Protein 2RBD (pdb70)

B-factor: mean 22.07, std 11.28, range [2.0, 91.72]

Sequence (305 aa):
NPQDEPLHYGEVFSSTTWTYLSSTNNGLINGYRSFIINHTTGDEEDLKKNLIDEAIQQAQDDENHQLEEELLRSSNGVGLLPPAPPDRPAARLDDIPVVGARRFNDPEEISATISDVAKKGLVTCSQIIGQQSIREDVALLFSSSQFHAKVQFGGKLKLNKNNKGWLIPPPLHSSDDEPLHYGEVFSSTWTYLSSTNNGLINGYRSSFINHTTGDEDLKNLIDEAIQQAQDENHHQLEELLRSSNGVGLPPAPPDRPAARLDDIPVVGARFNNDPEISATISDVAKKGLVTCSQIIGQQSSIREDVALFSSQFHAKVQFGGKLKKLNKNNKGWLIPPPLHSSD

Secondary structure (DSSP, 8-state):
-GGGSPPBHHHHHHHHHHHHHHHHHHHHHHHHHHH---HHHHHHHHHHHH--HHHHHHHHHHHHTT-PPPPPPPP-----GGGS-GGGPPPHHHHHHHH--HHHHHHHHHHHHHH--SHHHH--TTT--HHHHHH--HHHHHHT-PPPPPB---/-PPPBHHHHHHHHHHHHHHHHHHHHHHHHHHH---HHHHHHHHHHHH--HHHHHHHHHHHHTT-PPPPPPPP-----GGGS-GGGPPPHHHHHHHH--HHHHHHHHHHHHHH--SHHHH--TTT--HHHHHH--HHHHHTT-PPPPPB---

Solvent-accessible surface area: 16040 Å² total

InterPro domains:
  IPR012347 Ferritin-like [G3DSA:1.20.1260.10] (1-156)
  IPR021617 Protein of unknown function DUF3231 [PF11553] (2-166)

CATH classification: 1.20.1260.10

Nearest PDB structures (foldseek):
  2rbd-assembly1_A  TM=1.004E+00  e=4.748E-21  Halalkalibacterium halodurans C-125
  3bt5-assembly1_A  TM=6.893E-01  e=4.335E-02  Deinococcus radiodurans R1 = ATCC 13939 = DSM 20539
  3bkn-assembly1_A  TM=6.603E-01  e=1.329E+00  Mycolicibacterium smegmatis MC2 155
  5zur-assembly1_B  TM=6.220E-01  e=1.261E+00  Achromobacter sp. DH1f
  3uof-assembly1_F  TM=4.588E-01  e=2.929E+00  Mycobacterium tuberculosis

Structure (mmCIF, N/CA/C/O backbone):
data_2RBD
#
_entry.id   2RBD
#
_cell.length_a   43.082
_cell.length_b   74.345
_cell.length_c   235.812
_cell.angle_alpha   90.000
_cell.angle_beta   90.000
_cell.angle_gamma   90.000
#
_symmetry.space_group_name_H-M   'I 21 21 21'
#
loop_
_entity.id
_entity.type
_entity.pdbx_description
1 polymer 'BH2358 protein'
2 non-polymer 'TETRAETHYLENE GLYCOL'
3 water water
#
loop_
_atom_site.group_PDB
_atom_site.id
_atom_site.type_symbol
_atom_site.label_atom_id
_atom_site.label_alt_id
_atom_site.label_comp_id
_atom_site.label_asym_id
_atom_site.label_entity_id
_atom_site.label_seq_id
_atom_site.pdbx_PDB_ins_code
_atom_site.Cartn_x
_atom_site.Cartn_y
_atom_site.Cartn_z
_atom_site.occupancy
_atom_site.B_iso_or_equiv
_atom_site.auth_seq_id
_atom_site.auth_comp_id
_atom_site.auth_asym_id
_atom_site.auth_atom_id
_atom_site.pdbx_PDB_model_num
ATOM 1 N N . ASN A 1 8 ? 2.761 42.742 88.935 1.00 79.05 7 ASN A N 1
ATOM 2 C CA . ASN A 1 8 ? 2.938 42.706 87.449 1.00 77.41 7 ASN A CA 1
ATOM 3 C C . ASN A 1 8 ? 4.353 42.223 87.049 1.00 76.29 7 ASN A C 1
ATOM 4 O O . ASN A 1 8 ? 5.317 43.006 87.141 1.00 74.62 7 ASN A O 1
ATOM 9 N N . PRO A 1 9 ? 4.475 40.942 86.583 1.00 74.92 8 PRO A N 1
ATOM 10 C CA . PRO A 1 9 ? 5.803 40.332 86.350 1.00 73.20 8 PRO A CA 1
ATOM 11 C C . PRO A 1 9 ? 6.606 41.146 85.369 1.00 69.84 8 PRO A C 1
ATOM 12 O O . PRO A 1 9 ? 7.799 41.337 85.556 1.00 69.33 8 PRO A O 1
ATOM 16 N N . GLN A 1 10 ? 5.920 41.645 84.347 1.00 66.72 9 GLN A N 1
ATOM 17 C CA . GLN A 1 10 ? 6.564 42.369 83.272 1.00 65.13 9 GLN A CA 1
ATOM 18 C C . GLN A 1 10 ? 6.967 43.813 83.617 1.00 60.90 9 GLN A C 1
ATOM 19 O O . GLN A 1 10 ? 7.531 44.493 82.768 1.00 64.43 9 GLN A O 1
ATOM 25 N N . ASP A 1 11 ? 6.706 44.276 84.839 1.00 54.30 10 ASP A N 1
ATOM 26 C CA . ASP A 1 11 ? 7.320 45.510 85.331 1.00 49.83 10 ASP A CA 1
ATOM 27 C C . ASP A 1 11 ? 8.667 45.263 86.066 1.00 48.77 10 ASP A C 1
ATOM 28 O O . ASP A 1 11 ? 9.314 46.213 86.492 1.00 52.10 10 ASP A O 1
ATOM 30 N N . GLU A 1 12 ? 9.084 44.003 86.220 1.00 42.86 11 GLU A N 1
ATOM 31 C CA . GLU A 1 12 ? 10.366 43.656 86.859 1.00 40.14 11 GLU A CA 1
ATOM 32 C C . GLU A 1 12 ? 11.368 43.425 85.739 1.00 29.50 11 GLU A C 1
ATOM 33 O O . GLU A 1 12 ? 10.991 42.957 84.685 1.00 24.38 11 GLU A O 1
ATOM 39 N N . PRO A 1 13 ? 12.642 43.754 85.960 1.00 25.51 12 PRO A N 1
ATOM 40 C CA . PRO A 1 13 ? 13.662 43.430 84.964 1.00 22.82 12 PRO A CA 1
ATOM 41 C C . PRO A 1 13 ? 13.922 41.926 84.861 1.00 18.80 12 PRO A C 1
ATOM 42 O O . PRO A 1 13 ? 13.887 41.209 85.858 1.00 21.41 12 PRO A O 1
ATOM 46 N N . LEU A 1 14 ? 14.195 41.475 83.643 1.00 18.45 13 LEU A N 1
ATOM 47 C CA . LEU A 1 14 ? 14.782 40.148 83.417 1.00 17.98 13 LEU A CA 1
ATOM 48 C C . LEU A 1 14 ? 16.173 40.078 84.027 1.00 17.13 13 LEU A C 1
ATOM 49 O O . LEU A 1 14 ? 16.913 41.059 84.055 1.00 16.96 13 LEU A O 1
ATOM 54 N N . HIS A 1 15 ? 16.541 38.907 84.517 1.00 15.53 14 HIS A N 1
ATOM 55 C CA . HIS A 1 15 ? 17.932 38.691 84.899 1.00 14.17 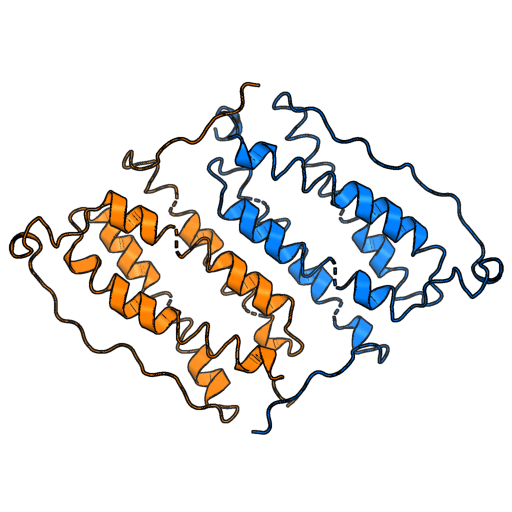14 HIS A CA 1
ATOM 56 C C . HIS A 1 15 ? 18.779 38.203 83.733 1.00 12.20 14 HIS A C 1
ATOM 57 O O . HIS A 1 15 ? 18.269 37.889 82.674 1.00 13.05 14 HIS A O 1
ATOM 64 N N . TYR A 1 16 ? 20.085 38.273 83.894 1.00 12.79 15 TYR A N 1
ATOM 65 C CA . TYR A 1 16 ? 21.024 37.931 82.820 1.00 13.55 15 TYR A CA 1
ATOM 66 C C . TYR A 1 16 ? 20.826 36.545 82.248 1.00 13.26 15 TYR A C 1
ATOM 67 O O . TYR A 1 16 ? 20.950 36.345 81.040 1.00 12.21 15 TYR A O 1
ATOM 76 N N . GLY A 1 17 ? 20.483 35.601 83.110 1.00 12.58 16 GLY A N 1
ATOM 77 C CA . GLY A 1 17 ? 20.173 34.244 82.670 1.00 12.26 16 GLY A CA 1
ATOM 78 C C . GLY A 1 17 ? 18.930 34.136 81.830 1.00 14.51 16 GLY A C 1
ATOM 79 O O . GLY A 1 17 ? 18.899 33.430 80.832 1.00 13.56 16 GLY A O 1
ATOM 80 N N . GLU A 1 18 ? 17.877 34.799 82.253 1.00 12.76 17 GLU A N 1
ATOM 81 C CA . GLU A 1 18 ? 16.678 34.853 81.471 1.00 12.26 17 GLU A CA 1
ATOM 82 C C . GLU A 1 18 ? 16.924 35.448 80.087 1.00 12.56 17 GLU A C 1
ATOM 83 O O . GLU A 1 18 ? 16.421 34.934 79.082 1.00 13.79 17 GLU A O 1
ATOM 89 N N . VAL A 1 19 ? 17.684 36.538 80.036 1.00 11.92 18 VAL A N 1
ATOM 90 C CA . VAL A 1 19 ? 18.008 37.146 78.758 1.00 13.28 18 VAL A CA 1
ATOM 91 C C . VAL A 1 19 ? 18.825 36.191 77.884 1.00 12.62 18 VAL A C 1
ATOM 92 O O . VAL A 1 19 ? 18.455 35.908 76.730 1.00 12.68 18 VAL A O 1
ATOM 96 N N . PHE A 1 20 ? 19.905 35.659 78.431 1.00 12.44 19 PHE A N 1
ATOM 97 C CA . PHE A 1 20 ? 20.751 34.803 77.622 1.00 13.24 19 PHE A CA 1
ATOM 98 C C . PHE A 1 20 ? 20.025 33.540 77.165 1.00 12.17 19 PHE A C 1
ATOM 99 O O . PHE A 1 20 ? 20.133 33.134 75.999 1.00 10.81 19 PHE A O 1
ATOM 107 N N . SER A 1 21 ? 19.273 32.947 78.067 1.00 13.61 20 SER A N 1
ATOM 108 C CA A SER A 1 21 ? 18.595 31.694 77.745 0.60 13.73 20 SER A CA 1
ATOM 109 C CA B SER A 1 21 ? 18.624 31.685 77.730 0.40 13.52 20 SER A CA 1
ATOM 110 C C . SER A 1 21 ? 17.505 31.871 76.680 1.00 13.73 20 SER A C 1
ATOM 111 O O . SER A 1 21 ? 17.368 31.040 75.780 1.00 14.44 20 SER A O 1
ATOM 116 N N . THR A 1 22 ? 16.697 32.916 76.808 1.00 13.00 21 THR A N 1
ATOM 117 C CA A THR A 1 22 ? 15.649 33.159 75.850 0.80 13.10 21 THR A CA 1
ATOM 118 C CA B THR A 1 22 ? 15.636 33.229 75.860 0.20 12.75 21 THR A CA 1
ATOM 119 C C . THR A 1 22 ? 16.235 33.573 74.499 1.00 12.77 21 THR A C 1
ATOM 120 O O . THR A 1 22 ? 15.769 33.121 73.456 1.00 13.41 21 THR A O 1
ATOM 127 N N . TRP A 1 23 ? 17.246 34.431 74.514 1.00 13.01 22 TRP A N 1
ATOM 128 C CA . TRP A 1 23 ? 17.948 34.789 73.272 1.00 12.72 22 TRP A CA 1
ATOM 129 C C . TRP A 1 23 ? 18.525 33.557 72.586 1.00 12.63 22 TRP A C 1
ATOM 130 O O . TRP A 1 23 ? 18.390 33.374 71.357 1.00 11.76 22 TRP A O 1
ATOM 141 N N . THR A 1 24 ? 19.167 32.688 73.359 1.00 11.13 23 THR A N 1
ATOM 142 C CA . THR A 1 24 ? 19.733 31.487 72.816 1.00 12.62 23 THR A CA 1
ATOM 143 C C . THR A 1 24 ? 18.655 30.518 72.254 1.00 12.30 23 THR A C 1
ATOM 144 O O . THR A 1 24 ? 18.824 29.910 71.191 1.00 10.87 23 THR A O 1
ATOM 148 N N . TYR A 1 25 ? 17.553 30.368 72.966 1.00 13.03 24 TYR A N 1
ATOM 149 C CA . TYR A 1 25 ? 16.451 29.533 72.521 1.00 12.08 24 TYR A CA 1
ATOM 150 C C . TYR A 1 25 ? 15.879 30.018 71.183 1.00 11.07 24 TYR A C 1
ATOM 151 O O . TYR A 1 25 ? 15.576 29.272 70.255 1.00 12.23 24 TYR A O 1
ATOM 160 N N . LEU A 1 26 ? 15.658 31.314 71.091 1.00 11.91 25 LEU A N 1
ATOM 161 C CA . LEU A 1 26 ? 15.196 31.934 69.846 1.00 12.93 25 LEU A CA 1
ATOM 162 C C . LEU A 1 26 ? 16.202 31.703 68.701 1.00 10.14 25 LEU A C 1
ATOM 163 O O . LEU A 1 26 ? 15.820 31.356 67.603 1.00 12.40 25 LEU A O 1
ATOM 168 N N . SER A 1 27 ? 17.489 31.910 68.965 1.00 10.87 26 SER A N 1
ATOM 169 C CA A SER A 1 27 ? 18.500 31.627 67.963 0.60 12.30 26 SER A CA 1
ATOM 170 C CA B SER A 1 27 ? 18.558 31.588 68.011 0.40 13.11 26 SER A CA 1
ATOM 171 C C . SER A 1 27 ? 18.492 30.146 67.536 1.00 13.72 26 SER A C 1
ATOM 172 O O . SER A 1 27 ? 18.611 29.845 66.343 1.00 12.16 26 SER A O 1
ATOM 177 N N . THR A 1 28 ? 18.375 29.236 68.503 1.00 13.04 27 THR A N 1
ATOM 178 C CA . THR A 1 28 ? 18.267 27.797 68.217 1.00 11.45 27 THR A CA 1
ATOM 179 C C . THR A 1 28 ? 17.070 27.526 67.289 1.00 11.69 27 THR A C 1
ATOM 180 O O . THR A 1 28 ? 17.216 26.840 66.261 1.00 12.11 27 THR A O 1
ATOM 184 N N . ASN A 1 29 ? 15.918 28.098 67.625 1.00 11.42 28 ASN A N 1
ATOM 185 C CA . ASN A 1 29 ? 14.737 27.969 66.777 1.00 11.09 28 ASN A CA 1
ATOM 186 C C . ASN A 1 29 ? 15.017 28.495 65.357 1.00 12.89 28 ASN A C 1
ATOM 187 O O . ASN A 1 29 ? 14.619 27.861 64.381 1.00 14.47 28 ASN A O 1
ATOM 192 N N . ASN A 1 30 ? 15.649 29.650 65.233 1.00 13.55 29 ASN A N 1
ATOM 193 C CA . ASN A 1 30 ? 15.927 30.197 63.911 1.00 13.63 29 ASN A CA 1
ATOM 194 C C . ASN A 1 30 ? 16.757 29.241 63.083 1.00 13.46 29 ASN A C 1
ATOM 195 O O . ASN A 1 30 ? 16.538 29.055 61.885 1.00 13.11 29 ASN A O 1
ATOM 200 N N . GLY A 1 31 ? 17.742 28.623 63.721 1.00 12.78 30 GLY A N 1
ATOM 201 C CA . GLY A 1 31 ? 18.599 27.652 63.035 1.00 14.18 30 GLY A CA 1
ATOM 202 C C . GLY A 1 31 ? 17.865 26.392 62.646 1.00 14.83 30 GLY A C 1
ATOM 203 O O . GLY A 1 31 ? 18.054 25.825 61.551 1.00 13.88 30 GLY A O 1
ATOM 204 N N . LEU A 1 32 ? 17.028 25.934 63.543 1.00 12.68 31 LEU A N 1
ATOM 205 C CA . LEU A 1 32 ? 16.237 24.714 63.262 1.00 11.91 31 LEU A CA 1
ATOM 206 C C . LEU A 1 32 ? 15.177 24.938 62.189 1.00 12.62 31 LEU A C 1
ATOM 207 O O . LEU A 1 32 ? 14.994 24.098 61.338 1.00 12.69 31 LEU A O 1
ATOM 212 N N . ILE A 1 33 ? 14.538 26.106 62.176 1.00 11.16 32 ILE A N 1
ATOM 213 C CA . ILE A 1 33 ? 13.638 26.454 61.099 1.00 13.19 32 ILE A CA 1
ATOM 214 C C . ILE A 1 33 ? 14.364 26.358 59.742 1.00 13.38 32 ILE A C 1
ATOM 215 O O . ILE A 1 33 ? 13.849 25.792 58.789 1.00 13.15 32 ILE A O 1
ATOM 220 N N . ASN A 1 34 ? 15.562 26.928 59.673 1.00 14.47 33 ASN A N 1
ATOM 221 C CA . ASN A 1 34 ? 16.330 26.901 58.440 1.00 13.48 33 ASN A CA 1
ATOM 222 C C . ASN A 1 34 ? 16.700 25.479 58.037 1.00 12.13 33 ASN A C 1
ATOM 223 O O . ASN A 1 34 ? 16.508 25.088 56.896 1.00 11.66 33 ASN A O 1
ATOM 228 N N . GLY A 1 35 ? 17.205 24.689 58.976 1.00 10.87 34 GLY A N 1
ATOM 229 C CA . GLY A 1 35 ? 17.554 23.290 58.673 1.00 11.46 34 GLY A CA 1
ATOM 230 C C . GLY A 1 35 ? 16.370 22.443 58.273 1.00 11.62 34 GLY A C 1
ATOM 231 O O . GLY A 1 35 ? 16.459 21.647 57.347 1.00 12.73 34 GLY A O 1
ATOM 232 N N . TYR A 1 36 ? 15.256 22.629 58.961 1.00 12.45 35 TYR A N 1
ATOM 233 C CA . TYR A 1 36 ? 14.065 21.866 58.663 1.00 12.31 35 TYR A CA 1
ATOM 234 C C . TYR A 1 36 ? 13.461 22.284 57.305 1.00 10.50 35 TYR A C 1
ATOM 235 O O . TYR A 1 36 ? 12.917 21.463 56.609 1.00 11.35 35 TYR A O 1
ATOM 244 N N . ARG A 1 37 ? 13.540 23.564 56.954 1.00 11.41 36 ARG A N 1
ATOM 245 C CA . ARG A 1 37 ? 13.135 23.981 55.612 1.00 13.06 36 ARG A CA 1
ATOM 246 C C . ARG A 1 37 ? 13.997 23.293 54.545 1.00 12.89 36 ARG A C 1
ATOM 247 O O . ARG A 1 37 ? 13.508 22.903 53.474 1.00 14.15 36 ARG A O 1
ATOM 255 N N . SER A 1 38 ? 15.275 23.084 54.856 1.00 11.32 37 SER A N 1
ATOM 256 C CA . SER A 1 38 ? 16.109 22.300 53.932 1.00 12.13 37 SER A CA 1
ATOM 257 C C . SER A 1 38 ? 15.651 20.844 53.937 1.00 12.39 37 SER A C 1
ATOM 258 O O . SER A 1 38 ? 15.416 20.266 52.879 1.00 12.71 37 SER A O 1
ATOM 261 N N . PHE A 1 39 ? 15.403 20.274 55.125 1.00 13.74 38 PHE A N 1
ATOM 262 C CA . PHE A 1 39 ? 14.903 18.897 55.206 1.00 12.55 38 PHE A CA 1
ATOM 263 C C . PHE A 1 39 ? 13.607 18.667 54.430 1.00 15.10 38 PHE A C 1
ATOM 264 O O . PHE A 1 39 ? 13.439 17.610 53.865 1.00 15.19 38 PHE A O 1
ATOM 272 N N . ILE A 1 40 ? 12.710 19.644 54.375 1.00 13.18 39 ILE A N 1
ATOM 273 C CA A ILE A 1 40 ? 11.497 19.494 53.561 0.60 14.93 39 ILE A CA 1
ATOM 274 C CA B ILE A 1 40 ? 11.494 19.489 53.569 0.40 14.05 39 ILE A CA 1
ATOM 275 C C . ILE A 1 40 ? 11.868 19.138 52.122 1.00 14.56 39 ILE A C 1
ATOM 276 O O . ILE A 1 40 ? 11.260 18.279 51.515 1.00 16.58 39 ILE A O 1
ATOM 285 N N . ASN A 1 41 ? 12.891 19.799 51.597 1.00 15.13 40 ASN A N 1
ATOM 286 C CA . ASN A 1 41 ? 13.370 19.541 50.243 1.00 13.96 40 ASN A CA 1
ATOM 287 C C . ASN A 1 41 ? 14.059 18.189 50.050 1.00 15.69 40 ASN A C 1
ATOM 288 O O . ASN A 1 41 ? 14.119 17.690 48.925 1.00 18.61 40 ASN A O 1
ATOM 293 N N . HIS A 1 42 ? 14.587 17.603 51.119 1.00 12.99 41 HIS A N 1
ATOM 294 C CA . HIS A 1 42 ? 15.274 16.313 51.095 1.00 12.97 41 HIS A CA 1
ATOM 295 C C . HIS A 1 42 ? 14.351 15.144 51.367 1.00 17.32 41 HIS A C 1
ATOM 296 O O . HIS A 1 42 ? 14.754 14.031 51.216 1.00 16.67 41 HIS A O 1
ATOM 303 N N . THR A 1 43 ? 13.126 15.351 51.808 1.00 16.00 42 THR A N 1
ATOM 304 C CA A THR A 1 43 ? 12.249 14.295 52.296 0.70 17.28 42 THR A CA 1
ATOM 305 C CA B THR A 1 43 ? 12.363 14.174 52.208 0.30 16.82 42 THR A CA 1
ATOM 306 C C . THR A 1 43 ? 11.372 13.723 51.168 1.00 18.99 42 THR A C 1
ATOM 307 O O . THR A 1 43 ? 10.810 14.504 50.397 1.00 20.56 42 THR A O 1
ATOM 314 N N . GLY A 1 44 ? 11.194 12.415 51.166 1.00 22.94 43 GLY A N 1
ATOM 315 C CA . GLY A 1 44 ? 10.244 11.778 50.274 1.00 25.92 43 GLY A CA 1
ATOM 316 C C . GLY A 1 44 ? 8.902 11.560 50.967 1.00 28.50 43 GLY A C 1
ATOM 317 O O . GLY A 1 44 ? 7.825 11.885 50.422 1.00 31.60 43 GLY A O 1
ATOM 318 N N . ASP A 1 45 ? 8.983 11.035 52.179 1.00 23.48 44 ASP A N 1
ATOM 319 C CA . ASP A 1 45 ? 7.819 10.604 52.907 1.00 20.42 44 ASP A CA 1
ATOM 320 C C . ASP A 1 45 ? 6.878 11.738 53.275 1.00 20.26 44 ASP A C 1
ATOM 321 O O . ASP A 1 45 ? 7.266 12.677 53.946 1.00 18.20 44 ASP A O 1
ATOM 326 N N . GLU A 1 46 ? 5.613 11.640 52.880 1.00 18.36 45 GLU A N 1
ATOM 327 C CA A GLU A 1 46 ? 4.694 12.751 53.095 0.50 18.81 45 GLU A CA 1
ATOM 328 C CA B GLU A 1 46 ? 4.650 12.731 53.100 0.50 18.77 45 GLU A CA 1
ATOM 329 C C . GLU A 1 46 ? 4.279 12.926 54.570 1.00 16.06 45 GLU A C 1
ATOM 330 O O . GLU A 1 46 ? 3.966 14.047 55.013 1.00 16.04 45 GLU A O 1
ATOM 341 N N . ASP A 1 47 ? 4.264 11.838 55.323 1.00 15.50 46 ASP A N 1
ATOM 342 C CA . ASP A 1 47 ? 3.937 11.893 56.745 1.00 16.37 46 ASP A CA 1
ATOM 343 C C . ASP A 1 47 ? 5.042 12.611 57.525 1.00 15.73 46 ASP A C 1
ATOM 344 O O . ASP A 1 47 ? 4.774 13.418 58.404 1.00 16.51 46 ASP A O 1
ATOM 349 N N . LEU A 1 48 ? 6.286 12.340 57.164 1.00 15.16 47 LEU A N 1
ATOM 350 C CA . LEU A 1 48 ? 7.394 13.055 57.777 1.00 14.10 47 LEU A CA 1
ATOM 351 C C . LEU A 1 48 ? 7.350 14.514 57.359 1.00 14.73 47 LEU A C 1
ATOM 352 O O . LEU A 1 48 ? 7.527 15.410 58.198 1.00 13.65 47 LEU A O 1
ATOM 357 N N . LYS A 1 49 ? 7.091 14.791 56.083 1.00 13.98 48 LYS A N 1
ATOM 358 C CA A LYS A 1 49 ? 7.007 16.156 55.614 0.70 14.98 48 LYS A CA 1
ATOM 359 C CA B LYS A 1 49 ? 7.027 16.179 55.625 0.30 13.66 48 LYS A CA 1
ATOM 360 C C . LYS A 1 49 ? 5.969 16.963 56.395 1.00 14.84 48 LYS A C 1
ATOM 361 O O . LYS A 1 49 ? 6.18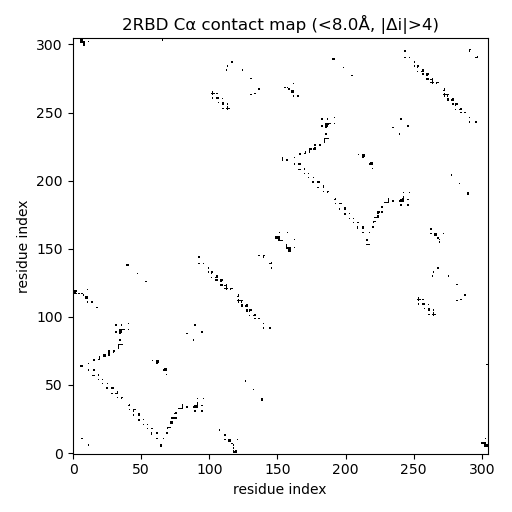6 18.116 56.784 1.00 16.24 48 LYS A O 1
ATOM 372 N N . ASN A 1 50 ? 4.825 16.341 56.656 1.00 14.85 49 ASN A N 1
ATOM 373 C CA . ASN A 1 50 ? 3.793 17.027 57.380 1.00 15.17 49 ASN A CA 1
ATOM 374 C C . ASN A 1 50 ? 4.236 17.412 58.780 1.00 13.05 49 ASN A C 1
ATOM 375 O O . ASN A 1 50 ? 3.902 18.473 59.280 1.00 14.52 49 ASN A O 1
ATOM 380 N N . LEU A 1 51 ? 4.961 16.521 59.431 1.00 13.71 50 LEU A N 1
ATOM 381 C CA . LEU A 1 51 ? 5.444 16.786 60.784 1.00 13.14 50 LEU A CA 1
ATOM 382 C C . LEU A 1 51 ? 6.551 17.846 60.803 1.00 12.83 50 LEU A C 1
ATOM 383 O O . LEU A 1 51 ? 6.626 18.651 61.733 1.00 13.23 50 LEU A O 1
ATOM 388 N N . ILE A 1 52 ? 7.393 17.886 59.767 1.00 13.11 51 ILE A N 1
ATOM 389 C CA . ILE A 1 52 ? 8.427 18.924 59.673 1.00 12.13 51 ILE A CA 1
ATOM 390 C C . ILE A 1 52 ? 7.731 20.260 59.534 1.00 13.57 51 ILE A C 1
ATOM 391 O O . ILE A 1 52 ? 8.094 21.234 60.198 1.00 13.39 51 ILE A O 1
ATOM 396 N N . ASP A 1 53 ? 6.710 20.317 58.665 1.00 14.30 52 ASP A N 1
ATOM 397 C CA . ASP A 1 53 ? 5.954 21.552 58.516 1.00 14.34 52 ASP A CA 1
ATOM 398 C C . ASP A 1 53 ? 5.314 21.974 59.841 1.00 13.66 52 ASP A C 1
ATOM 399 O O . ASP A 1 53 ? 5.306 23.144 60.208 1.00 14.02 52 ASP A O 1
ATOM 404 N N . GLU A 1 54 ? 4.800 21.030 60.588 1.00 13.65 53 GLU A N 1
ATOM 405 C CA . GLU A 1 54 ? 4.212 21.337 61.876 1.00 14.45 53 GLU A CA 1
ATOM 406 C C . GLU A 1 54 ? 5.256 21.872 62.853 1.00 14.28 53 GLU A C 1
ATOM 407 O O . GLU A 1 54 ? 4.988 22.804 63.599 1.00 15.25 53 GLU A O 1
ATOM 413 N N . ALA A 1 55 ? 6.424 21.254 62.864 1.00 14.81 54 ALA A N 1
ATOM 414 C CA . ALA A 1 55 ? 7.498 21.732 63.709 1.00 13.75 54 ALA A CA 1
ATOM 415 C C . ALA A 1 55 ? 7.911 23.162 63.395 1.00 13.77 54 ALA A C 1
ATOM 416 O O . ALA A 1 55 ? 8.130 23.952 64.321 1.00 13.74 54 ALA A O 1
ATOM 418 N N . ILE A 1 56 ? 8.063 23.461 62.100 1.00 11.57 55 ILE A N 1
ATOM 419 C CA . ILE A 1 56 ? 8.405 24.824 61.665 1.00 13.61 55 ILE A CA 1
ATOM 420 C C . ILE A 1 56 ? 7.358 25.800 62.176 1.00 15.52 55 ILE A C 1
ATOM 421 O O . ILE A 1 56 ? 7.688 26.838 62.737 1.00 14.59 55 ILE A O 1
ATOM 426 N N . GLN A 1 57 ? 6.091 25.479 62.012 1.00 14.67 56 GLN A N 1
ATOM 427 C CA A GLN A 1 57 ? 5.033 26.392 62.419 0.70 18.43 56 GLN A CA 1
ATOM 428 C CA B GLN A 1 57 ? 5.042 26.415 62.433 0.30 15.56 56 GLN A CA 1
ATOM 429 C C . GLN A 1 57 ? 5.028 26.586 63.945 1.00 16.45 56 GLN A C 1
ATOM 430 O O . GLN A 1 57 ? 4.846 27.687 64.445 1.00 18.50 56 GLN A O 1
ATOM 441 N N . ALA A 1 58 ? 5.241 25.498 64.675 1.00 16.63 57 ALA A N 1
ATOM 442 C CA . ALA A 1 58 ? 5.305 25.534 66.146 1.00 16.07 57 ALA A CA 1
ATOM 443 C C . ALA A 1 58 ? 6.440 26.433 66.624 1.00 15.76 57 ALA A C 1
ATOM 444 O O . ALA A 1 58 ? 6.265 27.251 67.528 1.00 15.05 57 ALA A O 1
ATOM 454 N N . GLN A 1 60 ? 7.846 28.857 64.854 1.00 13.79 59 GLN A N 1
ATOM 455 C CA . GLN A 1 60 ? 7.483 30.213 64.486 1.00 16.15 59 GLN A CA 1
ATOM 456 C C . GLN A 1 60 ? 6.540 30.818 65.515 1.00 17.04 59 GLN A C 1
ATOM 457 O O . GLN A 1 60 ? 6.655 32.000 65.847 1.00 15.55 59 GLN A O 1
ATOM 463 N N . ASP A 1 61 ? 5.636 30.029 66.052 1.00 16.34 60 ASP A N 1
ATOM 464 C CA A ASP A 1 61 ? 4.717 30.527 67.109 0.70 18.22 60 ASP A CA 1
ATOM 465 C CA B ASP A 1 61 ? 4.717 30.536 67.084 0.30 17.24 60 ASP A CA 1
ATOM 466 C C . ASP A 1 61 ? 5.465 30.851 68.385 1.00 17.19 60 ASP A C 1
ATOM 467 O O . ASP A 1 61 ? 5.198 31.883 69.041 1.00 18.36 60 ASP A O 1
ATOM 476 N N . GLU A 1 62 ? 6.378 29.965 68.782 1.00 16.24 61 GLU A N 1
ATOM 477 C CA . GLU A 1 62 ? 7.246 30.226 69.922 1.00 15.80 61 GLU A CA 1
ATOM 478 C C . GLU A 1 62 ? 8.027 31.525 69.691 1.00 16.06 61 GLU A C 1
ATOM 479 O O . GLU A 1 62 ? 8.117 32.391 70.576 1.00 15.17 61 GLU A O 1
ATOM 485 N N . ASN A 1 63 ? 8.585 31.637 68.500 1.00 14.95 62 ASN A N 1
ATOM 486 C CA . ASN A 1 63 ? 9.373 32.827 68.146 1.00 14.43 62 ASN A CA 1
ATOM 487 C C . ASN A 1 63 ? 8.593 34.129 68.262 1.00 16.59 62 ASN A C 1
ATOM 488 O O . ASN A 1 63 ? 9.132 35.121 68.706 1.00 16.84 62 ASN A O 1
ATOM 493 N N . HIS A 1 64 ? 7.339 34.120 67.885 1.00 15.83 63 HIS A N 1
ATOM 494 C CA . HIS A 1 64 ? 6.524 35.334 68.015 1.00 18.02 63 HIS A CA 1
ATOM 495 C C . HIS A 1 64 ? 6.472 35.817 69.470 1.00 17.08 63 HIS A C 1
ATOM 496 O O . HIS A 1 64 ? 6.630 37.018 69.769 1.00 16.99 63 HIS A O 1
ATOM 503 N N . GLN A 1 65 ? 6.299 34.882 70.391 1.00 17.67 64 GLN A N 1
ATOM 504 C CA . GLN A 1 65 ? 6.279 35.221 71.787 1.00 16.76 64 GLN A CA 1
ATOM 505 C C . GLN A 1 65 ? 7.656 35.661 72.325 1.00 14.27 64 GLN A C 1
ATOM 506 O O . GLN A 1 65 ? 7.750 36.605 73.133 1.00 17.69 64 GLN A O 1
ATOM 512 N N . LEU A 1 66 ? 8.706 34.932 71.930 1.00 16.06 65 LEU A N 1
ATOM 513 C CA . LEU A 1 66 ? 10.059 35.250 72.341 1.00 13.03 65 LEU A CA 1
ATOM 514 C C . LEU A 1 66 ? 10.517 36.607 71.828 1.00 15.01 65 LEU A C 1
ATOM 515 O O . LEU A 1 66 ? 11.133 37.362 72.561 1.00 14.12 65 LEU A O 1
ATOM 520 N N . GLU A 1 67 ? 10.209 36.890 70.568 1.00 15.77 66 GLU A N 1
ATOM 521 C CA A GLU A 1 67 ? 10.623 38.158 69.983 0.70 18.25 66 GLU A CA 1
ATOM 522 C CA B GLU A 1 67 ? 10.552 38.159 69.928 0.30 15.71 66 GLU A CA 1
ATOM 523 C C . GLU A 1 67 ? 9.887 39.302 70.666 1.00 16.30 66 GLU A C 1
ATOM 524 O O . GLU A 1 67 ? 10.476 40.345 70.930 1.00 18.09 66 GLU A O 1
ATOM 535 N N . GLU A 1 68 ? 8.633 39.113 71.016 1.00 15.31 67 GLU A N 1
ATOM 536 C CA . GLU A 1 68 ? 7.897 40.174 71.723 1.00 16.80 67 GLU A CA 1
ATOM 537 C C . GLU A 1 68 ? 8.492 40.402 73.104 1.00 16.55 67 GLU A C 1
ATOM 538 O O . GLU A 1 68 ? 8.646 41.548 73.550 1.00 17.93 67 GLU A O 1
ATOM 544 N N . LEU A 1 69 ? 8.864 39.329 73.787 1.00 17.04 68 LEU A N 1
ATOM 545 C CA . LEU A 1 69 ? 9.519 39.447 75.091 1.00 17.31 68 LEU A CA 1
ATOM 546 C C . LEU A 1 69 ? 10.813 40.209 74.994 1.00 17.98 68 LEU A C 1
ATOM 547 O O . LEU A 1 69 ? 11.034 41.195 75.711 1.00 18.84 68 LEU A O 1
ATOM 552 N N . LEU A 1 70 ? 11.667 39.802 74.075 1.00 16.38 69 LEU A N 1
ATOM 553 C CA . LEU A 1 70 ? 12.949 40.506 73.905 1.00 16.00 69 LEU A CA 1
ATOM 554 C C . LEU A 1 70 ? 12.800 41.939 73.429 1.00 17.33 69 LEU A C 1
ATOM 555 O O . LEU A 1 70 ? 13.483 42.834 73.945 1.00 17.89 69 LEU A O 1
ATOM 560 N N . ARG A 1 71 ? 11.900 42.160 72.487 1.00 15.80 70 ARG A N 1
ATOM 561 C CA . ARG A 1 71 ? 11.694 43.534 71.968 1.00 18.77 70 ARG A CA 1
ATOM 562 C C . ARG A 1 71 ? 11.181 44.472 73.063 1.00 18.77 70 ARG A C 1
ATOM 563 O O . ARG A 1 71 ? 11.525 45.664 73.078 1.00 22.04 70 ARG A O 1
ATOM 571 N N . SER A 1 72 ? 10.358 43.958 73.983 1.00 17.14 71 SER A N 1
ATOM 572 C CA A SER A 1 72 ? 9.791 44.767 75.052 0.60 18.98 71 SER A CA 1
ATOM 573 C CA B SER A 1 72 ? 9.815 44.827 75.014 0.40 18.31 71 SER A CA 1
ATOM 574 C C . SER A 1 72 ? 10.785 44.995 76.191 1.00 20.11 71 SER A C 1
ATOM 575 O O . SER A 1 72 ? 10.512 45.747 77.112 1.00 20.51 71 SER A O 1
ATOM 580 N N . ASN A 1 73 ? 11.908 44.308 76.168 1.00 17.37 72 ASN A N 1
ATOM 581 C CA . ASN A 1 73 ? 12.865 44.418 77.260 1.00 18.55 72 ASN A CA 1
ATOM 582 C C . ASN A 1 73 ? 14.234 44.907 76.803 1.00 18.99 72 ASN A C 1
ATOM 583 O O . ASN A 1 73 ? 15.217 44.796 77.505 1.00 20.07 72 ASN A O 1
ATOM 588 N N . GLY A 1 74 ? 14.288 45.482 75.613 1.00 18.69 73 GLY A N 1
ATOM 589 C CA . GLY A 1 74 ? 15.490 46.139 75.150 1.00 19.04 73 GLY A CA 1
ATOM 590 C C . GLY A 1 74 ? 16.609 45.171 74.914 1.00 19.43 73 GLY A C 1
ATOM 591 O O . GLY A 1 74 ? 17.748 45.470 75.216 1.00 24.24 73 GLY A O 1
ATOM 592 N N . VAL A 1 75 ? 16.290 44.003 74.366 1.00 16.67 74 VAL A N 1
ATOM 593 C CA . VAL A 1 75 ? 17.300 43.004 74.032 1.00 15.99 74 VAL A CA 1
ATOM 594 C C . VAL A 1 75 ? 17.339 42.852 72.504 1.00 17.08 74 VAL A C 1
ATOM 595 O O . VAL A 1 75 ? 16.291 42.656 71.873 1.00 16.49 74 VAL A O 1
ATOM 599 N N . GLY A 1 76 ? 18.527 42.958 71.913 1.00 16.56 75 GLY A N 1
ATOM 600 C CA . GLY A 1 76 ? 18.692 42.708 70.498 1.00 16.33 75 GLY A CA 1
ATOM 601 C C . GLY A 1 76 ? 18.365 41.292 70.113 1.00 16.67 75 GLY A C 1
ATOM 602 O O . GLY A 1 76 ? 18.716 40.354 70.815 1.00 17.65 75 GLY A O 1
ATOM 603 N N . LEU A 1 77 ? 17.721 41.150 68.974 1.00 15.75 76 LEU A N 1
ATOM 604 C CA A LEU A 1 77 ? 17.320 39.834 68.465 0.70 16.07 76 LEU A CA 1
ATOM 605 C CA B LEU A 1 77 ? 17.307 39.846 68.469 0.30 15.96 76 LEU A CA 1
ATOM 606 C C . LEU A 1 77 ? 18.429 39.213 67.662 1.00 16.10 76 LEU A C 1
ATOM 607 O O . LEU A 1 77 ? 19.206 39.912 67.025 1.00 16.57 76 LEU A O 1
ATOM 616 N N . PRO A 1 78 ? 18.526 37.879 67.694 1.00 15.86 77 PRO A N 1
ATOM 617 C CA . PRO A 1 78 ? 19.531 37.214 66.879 1.00 16.53 77 PRO A CA 1
ATOM 618 C C . PRO A 1 78 ? 19.107 37.186 65.405 1.00 16.79 77 PRO A C 1
ATOM 619 O O . PRO A 1 78 ? 17.942 37.061 65.105 1.00 17.38 77 PRO A O 1
ATOM 623 N N . PRO A 1 79 ? 20.042 37.278 64.490 1.00 18.79 78 PRO A N 1
ATOM 624 C CA . PRO A 1 79 ? 19.696 37.228 63.075 1.00 18.39 78 PRO A CA 1
ATOM 625 C C . PRO A 1 79 ? 19.325 35.813 62.668 1.00 21.64 78 PRO A C 1
ATOM 626 O O . PRO A 1 79 ? 20.040 34.886 63.013 1.00 22.01 78 PRO A O 1
ATOM 630 N N . ALA A 1 80 ? 18.242 35.687 61.922 1.00 19.89 79 ALA A N 1
ATOM 631 C CA . ALA A 1 80 ? 17.741 34.418 61.428 1.00 19.84 79 ALA A CA 1
ATOM 632 C C . ALA A 1 80 ? 18.100 34.171 59.969 1.00 24.34 79 ALA A C 1
ATOM 633 O O . ALA A 1 80 ? 18.046 35.084 59.143 1.00 23.10 79 ALA A O 1
ATOM 635 N N . PRO A 1 81 ? 18.471 32.933 59.622 1.00 20.94 80 PRO A N 1
ATOM 636 C CA . PRO A 1 81 ? 18.594 32.629 58.191 1.00 21.16 80 PRO A CA 1
ATOM 637 C C . PRO A 1 81 ? 17.288 32.804 57.446 1.00 20.34 80 PRO A C 1
ATOM 638 O O . PRO A 1 81 ? 16.218 32.661 58.028 1.00 20.37 80 PRO A O 1
ATOM 642 N N . PRO A 1 82 ? 17.350 33.132 56.140 1.00 19.38 81 PRO A N 1
ATOM 643 C CA . PRO A 1 82 ? 16.160 33.357 55.374 1.00 19.88 81 PRO A CA 1
ATOM 644 C C . PRO A 1 82 ? 15.434 32.082 54.993 1.00 20.06 81 PRO A C 1
ATOM 645 O O . PRO A 1 82 ? 15.970 30.968 55.172 1.00 20.14 81 PRO A O 1
ATOM 649 N N . ASP A 1 83 ? 14.239 32.255 54.450 1.00 19.83 82 ASP A N 1
ATOM 650 C CA . ASP A 1 83 ? 13.466 31.169 53.895 1.00 20.54 82 ASP A CA 1
ATOM 651 C C . ASP A 1 83 ? 14.202 30.632 52.651 1.00 18.62 82 ASP A C 1
ATOM 652 O O . ASP A 1 83 ? 15.207 31.227 52.202 1.00 19.30 82 ASP A O 1
ATOM 657 N N . ARG A 1 84 ? 13.769 29.478 52.166 1.00 17.97 83 ARG A N 1
ATOM 658 C CA . ARG A 1 84 ? 14.514 28.733 51.153 1.00 17.44 83 ARG A CA 1
ATOM 659 C C . ARG A 1 84 ? 13.640 28.474 49.948 1.00 16.09 83 ARG A C 1
ATOM 660 O O . ARG A 1 84 ? 12.441 28.249 50.064 1.00 15.78 83 ARG A O 1
ATOM 668 N N . PRO A 1 85 ? 14.240 28.413 48.766 1.00 16.48 84 PRO A N 1
ATOM 669 C CA . PRO A 1 85 ? 13.475 27.952 47.622 1.00 17.78 84 PRO A CA 1
ATOM 670 C C . PRO A 1 85 ? 13.133 26.471 47.651 1.00 18.74 84 PRO A C 1
ATOM 671 O O . PRO A 1 85 ? 13.773 25.672 48.352 1.00 16.29 84 PRO A O 1
ATOM 675 N N . ALA A 1 86 ? 12.120 26.079 46.884 1.00 18.06 85 ALA A N 1
ATOM 676 C CA . ALA A 1 86 ? 11.816 24.693 46.687 1.00 18.24 85 ALA A CA 1
ATOM 677 C C . ALA A 1 86 ? 12.919 24.035 45.845 1.00 17.48 85 ALA A C 1
ATOM 678 O O . ALA A 1 86 ? 13.600 24.702 45.065 1.00 19.84 85 ALA A O 1
ATOM 680 N N . ALA A 1 87 ? 13.080 22.737 46.021 1.00 19.82 86 ALA A N 1
ATOM 681 C CA . ALA A 1 87 ? 14.025 21.964 45.232 1.00 20.42 86 ALA A CA 1
ATOM 682 C C . ALA A 1 87 ? 13.378 20.653 44.898 1.00 21.05 86 ALA A C 1
ATOM 683 O O . ALA A 1 87 ? 12.551 20.144 45.669 1.00 22.77 86 ALA A O 1
ATOM 685 N N . ARG A 1 88 ? 13.753 20.079 43.763 1.00 22.39 87 ARG A N 1
ATOM 686 C CA . ARG A 1 88 ? 13.331 18.730 43.416 1.00 22.51 87 ARG A CA 1
ATOM 687 C C . ARG A 1 88 ? 14.228 17.701 44.053 1.00 22.88 87 ARG A C 1
ATOM 688 O O . ARG A 1 88 ? 15.462 17.757 43.952 1.00 20.95 87 ARG A O 1
ATOM 691 N N . LEU A 1 89 ? 13.601 16.747 44.698 1.00 21.01 88 LEU A N 1
ATOM 692 C CA . LEU A 1 89 ? 14.266 15.679 45.389 1.00 24.72 88 LEU A CA 1
ATOM 693 C C . LEU A 1 89 ? 15.276 14.948 44.519 1.00 23.65 88 LEU A C 1
ATOM 694 O O . LEU A 1 89 ? 16.401 14.683 44.952 1.00 23.83 88 LEU A O 1
ATOM 699 N N . ASP A 1 90 ? 14.880 14.637 43.281 1.00 24.02 89 ASP A N 1
ATOM 700 C CA . ASP A 1 90 ? 15.752 13.906 42.350 1.00 25.38 89 ASP A CA 1
ATOM 701 C C . ASP A 1 90 ? 16.904 14.698 41.834 1.00 22.22 89 ASP A C 1
ATOM 702 O O . ASP A 1 90 ? 17.771 14.135 41.197 1.00 27.24 89 ASP A O 1
ATOM 707 N N . ASP A 1 91 ? 16.934 16.001 42.059 1.00 18.84 90 ASP A N 1
ATOM 708 C CA . ASP A 1 91 ? 18.067 16.804 41.665 1.00 19.55 90 ASP A CA 1
ATOM 709 C C . ASP A 1 91 ? 19.144 16.886 42.730 1.00 16.29 90 ASP A C 1
ATOM 710 O O . ASP A 1 91 ? 20.179 17.494 42.506 1.00 17.71 90 ASP A O 1
ATOM 715 N N . ILE A 1 92 ? 18.909 16.310 43.893 1.00 16.92 91 ILE A N 1
ATOM 716 C CA . ILE A 1 92 ? 19.906 16.405 44.971 1.00 15.80 91 ILE A CA 1
ATOM 717 C C . ILE A 1 92 ? 20.915 15.285 44.755 1.00 14.54 91 ILE A C 1
ATOM 718 O O . ILE A 1 92 ? 20.531 14.106 44.745 1.00 16.62 91 ILE A O 1
ATOM 723 N N . PRO A 1 93 ? 22.211 15.623 44.600 1.00 15.67 92 PRO A N 1
ATOM 724 C CA . PRO A 1 93 ? 23.224 14.556 44.495 1.00 17.99 92 PRO A CA 1
ATOM 725 C C . PRO A 1 93 ? 23.144 13.606 45.688 1.00 17.41 92 PRO A C 1
ATOM 726 O O . PRO A 1 93 ? 22.981 14.067 46.832 1.00 14.96 92 PRO A O 1
ATOM 730 N N . VAL A 1 94 ? 23.266 12.288 45.445 1.00 16.00 93 VAL A N 1
ATOM 731 C CA A VAL A 1 94 ? 23.057 11.283 46.466 0.60 18.53 93 VAL A CA 1
ATOM 732 C CA B VAL A 1 94 ? 23.002 11.317 46.498 0.40 17.82 93 VAL A CA 1
ATOM 733 C C . VAL A 1 94 ? 23.916 11.527 47.710 1.00 16.89 93 VAL A C 1
ATOM 734 O O . VAL A 1 94 ? 23.463 11.423 48.833 1.00 17.45 93 VAL A O 1
ATOM 741 N N . GLY A 1 95 ? 25.168 11.887 47.485 1.00 18.93 94 GLY A N 1
ATOM 742 C CA . GLY A 1 95 ? 26.104 12.140 48.592 1.00 18.99 94 GLY A CA 1
ATOM 743 C C . GLY A 1 95 ? 25.772 13.366 49.447 1.00 18.31 94 GLY A C 1
ATOM 744 O O . GLY A 1 95 ? 26.265 13.481 50.557 1.00 17.52 94 GLY A O 1
ATOM 745 N N . ALA A 1 96 ? 24.906 14.245 48.934 1.00 14.39 95 ALA A N 1
ATOM 746 C CA . ALA A 1 96 ? 24.449 15.447 49.653 1.00 15.18 95 ALA A CA 1
ATOM 747 C C . ALA A 1 96 ? 23.078 15.275 50.277 1.00 13.80 95 ALA A C 1
ATOM 748 O O . ALA A 1 96 ? 22.590 16.152 51.005 1.00 12.67 95 ALA A O 1
ATOM 750 N N . ARG A 1 97 ? 22.441 14.148 50.001 1.00 14.18 96 ARG A N 1
ATOM 751 C CA A ARG A 1 97 ? 21.032 13.927 50.355 0.70 15.16 96 ARG A CA 1
ATOM 752 C CA B ARG A 1 97 ? 21.047 13.978 50.358 0.30 13.70 96 ARG A CA 1
ATOM 753 C C . ARG A 1 97 ? 20.895 13.375 51.761 1.00 15.20 96 ARG A C 1
ATOM 754 O O . ARG A 1 97 ? 21.557 12.399 52.117 1.00 17.78 96 ARG A O 1
ATOM 769 N N . PHE A 1 98 ? 19.990 13.942 52.555 1.00 13.82 97 PHE A N 1
ATOM 770 C CA . PHE A 1 98 ? 19.589 13.372 53.810 1.00 13.84 97 PHE A CA 1
ATOM 771 C C . PHE A 1 98 ? 18.364 12.532 53.570 1.00 16.70 97 PHE A C 1
ATOM 772 O O . PHE A 1 98 ? 17.426 12.940 52.904 1.00 17.51 97 PHE A O 1
ATOM 780 N N . ASN A 1 99 ? 18.414 11.342 54.110 1.00 15.04 98 ASN A N 1
ATOM 781 C CA . ASN A 1 99 ? 17.362 10.369 53.928 1.00 15.90 98 ASN A CA 1
ATOM 782 C C . ASN A 1 99 ? 16.358 10.411 55.062 1.00 15.87 98 ASN A C 1
ATOM 783 O O . ASN A 1 99 ? 16.688 10.803 56.165 1.00 15.84 98 ASN A O 1
ATOM 788 N N . ASP A 1 100 ? 15.170 9.875 54.803 1.00 15.17 99 ASP A N 1
ATOM 789 C CA . ASP A 1 100 ? 14.045 10.034 55.723 1.00 15.73 99 ASP A CA 1
ATOM 790 C C . ASP A 1 100 ? 14.312 9.539 57.152 1.00 14.95 99 ASP A C 1
ATOM 791 O O . ASP A 1 100 ? 14.063 10.251 58.089 1.00 14.59 99 ASP A O 1
ATOM 796 N N . PRO A 1 101 ? 14.838 8.314 57.317 1.00 14.65 100 PRO A N 1
ATOM 797 C CA . PRO A 1 101 ? 15.102 7.878 58.689 1.00 15.02 100 PRO A CA 1
ATOM 798 C C . PRO A 1 101 ? 16.072 8.773 59.452 1.00 15.19 100 PRO A C 1
ATOM 799 O O . PRO A 1 101 ? 15.877 9.023 60.647 1.00 17.48 100 PRO A O 1
ATOM 803 N N . GLU A 1 102 ? 17.098 9.243 58.767 1.00 15.43 101 GLU A N 1
ATOM 804 C CA A GLU A 1 102 ? 18.050 10.077 59.463 0.60 14.27 101 GLU A CA 1
ATOM 805 C CA B GLU A 1 102 ? 18.134 10.157 59.282 0.40 14.31 101 GLU A CA 1
ATOM 806 C C . GLU A 1 102 ? 17.498 11.496 59.727 1.00 14.70 101 GLU A C 1
ATOM 807 O O . GLU A 1 102 ? 17.777 12.032 60.797 1.00 14.05 101 GLU A O 1
ATOM 818 N N . ILE A 1 103 ? 16.653 12.030 58.865 1.00 14.14 102 ILE A N 1
ATOM 819 C CA . ILE A 1 103 ? 15.953 13.298 59.103 1.00 13.53 102 ILE A CA 1
ATOM 820 C C . ILE A 1 103 ? 15.071 13.154 60.347 1.00 13.68 102 ILE A C 1
ATOM 821 O O . ILE A 1 103 ? 15.083 13.988 61.239 1.00 13.21 102 ILE A O 1
ATOM 826 N N . SER A 1 104 ? 14.295 12.072 60.386 1.00 13.63 103 SER A N 1
ATOM 827 C CA . SER A 1 104 ? 13.411 11.831 61.526 1.00 13.81 103 SER A CA 1
ATOM 828 C C . SER A 1 104 ? 14.179 11.708 62.824 1.00 15.01 103 SER A C 1
ATOM 829 O O . SER A 1 104 ? 13.777 12.288 63.842 1.00 16.36 103 SER A O 1
ATOM 832 N N . ALA A 1 105 ? 15.277 10.959 62.810 1.00 15.10 104 ALA A N 1
ATOM 833 C CA . ALA A 1 105 ? 16.155 10.810 63.982 1.00 15.23 104 ALA A CA 1
ATOM 834 C C . ALA A 1 105 ? 16.652 12.145 64.488 1.00 14.84 104 ALA A C 1
ATOM 835 O O . ALA A 1 105 ? 16.617 12.397 65.684 1.00 13.68 104 ALA A O 1
ATOM 837 N N . THR A 1 106 ? 17.108 12.986 63.572 1.00 14.52 105 THR A N 1
ATOM 838 C CA . THR A 1 106 ? 17.585 14.297 63.911 1.00 14.25 105 THR A CA 1
ATOM 839 C C . THR A 1 106 ? 16.545 15.153 64.585 1.00 15.35 105 THR A C 1
ATOM 840 O O . THR A 1 106 ? 16.782 15.750 65.655 1.00 12.57 105 THR A O 1
ATOM 844 N N . ILE A 1 107 ? 15.371 15.210 63.982 1.00 14.36 106 ILE A N 1
ATOM 845 C CA . ILE A 1 107 ? 14.305 15.995 64.539 1.00 13.26 106 ILE A CA 1
ATOM 846 C C . ILE A 1 107 ? 13.893 15.448 65.923 1.00 14.83 106 ILE A C 1
ATOM 847 O O . ILE A 1 107 ? 13.655 16.187 66.861 1.00 13.25 106 ILE A O 1
ATOM 852 N N . SER A 1 108 ? 13.825 14.133 66.053 1.00 13.08 107 SER A N 1
ATOM 853 C CA . SER A 1 108 ? 13.490 13.526 67.355 1.00 16.14 107 SER A CA 1
ATOM 854 C C . SER A 1 108 ? 14.498 13.904 68.449 1.00 14.02 107 SER A C 1
ATOM 855 O O . SER A 1 108 ? 14.121 14.246 69.586 1.00 13.93 107 SER A O 1
ATOM 871 N N . ASP A 1 110 ? 16.390 16.602 68.379 1.00 11.98 109 ASP A N 1
ATOM 872 C CA . ASP A 1 110 ? 16.194 18.028 68.608 1.00 10.84 109 ASP A CA 1
ATOM 873 C C . ASP A 1 110 ? 15.032 18.293 69.604 1.00 12.39 109 ASP A C 1
ATOM 874 O O . ASP A 1 110 ? 15.113 19.162 70.501 1.00 11.46 109 ASP A O 1
ATOM 879 N N . VAL A 1 111 ? 13.933 17.579 69.407 1.00 11.45 110 VAL A N 1
ATOM 880 C CA . VAL A 1 111 ? 12.787 17.704 70.273 1.00 11.11 110 VAL A CA 1
ATOM 881 C C . VAL A 1 111 ? 13.148 17.311 71.707 1.00 12.08 110 VAL A C 1
ATOM 882 O O . VAL A 1 111 ? 12.774 17.986 72.671 1.00 13.57 110 VAL A O 1
ATOM 886 N N . ALA A 1 112 ? 13.827 16.186 71.882 1.00 12.06 111 ALA A N 1
ATOM 887 C CA . ALA A 1 112 ? 14.285 15.776 73.210 1.00 13.92 111 ALA A CA 1
ATOM 888 C C . ALA A 1 112 ? 15.165 16.820 73.879 1.00 12.18 111 ALA A C 1
ATOM 889 O O . ALA A 1 112 ? 14.985 17.124 75.069 1.00 12.92 111 ALA A O 1
ATOM 891 N N . LYS A 1 113 ? 16.093 17.389 73.119 1.00 13.29 112 LYS A N 1
ATOM 892 C CA A LYS A 1 113 ? 16.953 18.446 73.644 0.50 13.08 112 LYS A CA 1
ATOM 893 C CA B LYS A 1 113 ? 16.949 18.439 73.648 0.50 14.01 112 LYS A CA 1
ATOM 894 C C . LYS A 1 113 ? 16.123 19.668 74.029 1.00 12.97 112 LYS A C 1
ATOM 895 O O . LYS A 1 113 ? 16.349 20.271 75.063 1.00 13.41 112 LYS A O 1
ATOM 902 N N . GLY A 1 114 ? 15.141 20.021 73.219 1.00 11.08 113 GLY A N 1
ATOM 903 C CA . GLY A 1 114 ? 14.255 21.178 73.501 1.00 11.92 113 GLY A CA 1
ATOM 904 C C . GLY A 1 114 ? 13.441 21.047 74.762 1.00 10.79 113 GLY A C 1
ATOM 905 O O . GLY A 1 114 ? 13.234 22.015 75.467 1.00 11.71 113 GLY A O 1
ATOM 906 N N . LEU A 1 115 ? 12.998 19.825 75.062 1.00 10.35 114 LEU A N 1
ATOM 907 C CA . LEU A 1 115 ? 12.288 19.536 76.320 1.00 9.92 114 LEU A CA 1
ATOM 908 C C . LEU A 1 115 ? 13.172 19.906 77.508 1.00 10.04 114 LEU A C 1
ATOM 909 O O . LEU A 1 115 ? 12.757 20.603 78.441 1.00 11.89 114 LEU A O 1
ATOM 914 N N . VAL A 1 116 ? 14.420 19.426 77.449 1.00 10.48 115 VAL A N 1
ATOM 915 C CA . VAL A 1 116 ? 15.418 19.711 78.476 1.00 10.49 115 VAL A CA 1
ATOM 916 C C . VAL A 1 116 ? 15.697 21.208 78.586 1.00 10.54 115 VAL A C 1
ATOM 917 O O . VAL A 1 116 ? 15.689 21.754 79.691 1.00 10.45 115 VAL A O 1
ATOM 921 N N . THR A 1 117 ? 15.898 21.872 77.467 1.00 10.63 116 THR A N 1
ATOM 922 C CA . THR A 1 117 ? 16.125 23.313 77.504 1.00 10.91 116 THR A CA 1
ATOM 923 C C . THR A 1 117 ? 14.957 24.073 78.132 1.00 11.70 116 THR A C 1
ATOM 924 O O . THR A 1 117 ? 15.150 24.946 78.971 1.00 10.82 116 THR A O 1
ATOM 928 N N . CYS A 1 118 ? 13.734 23.733 77.760 1.00 10.90 117 CYS A N 1
ATOM 929 C CA . CYS A 1 118 ? 12.581 24.331 78.421 1.00 10.45 117 CYS A CA 1
ATOM 930 C C . CYS A 1 118 ? 12.628 24.161 79.936 1.00 10.75 117 CYS A C 1
ATOM 931 O O . CYS A 1 118 ? 12.421 25.133 80.669 1.00 11.74 117 CYS A O 1
ATOM 934 N N . SER A 1 119 ? 12.919 22.943 80.414 1.00 10.15 118 SER A N 1
ATOM 935 C CA . SER A 1 119 ? 12.961 22.695 81.855 1.00 9.29 118 SER A CA 1
ATOM 936 C C . SER A 1 119 ? 14.052 23.478 82.543 1.00 11.36 118 SER A C 1
ATOM 937 O O . SER A 1 119 ? 13.881 23.989 83.644 1.00 10.90 118 SER A O 1
ATOM 940 N N . GLN A 1 120 ? 15.203 23.592 81.892 1.00 11.16 119 GLN A N 1
ATOM 941 C CA . GLN A 1 120 ? 16.299 24.417 82.395 1.00 10.51 119 GLN A CA 1
ATOM 942 C C . GLN A 1 120 ? 15.916 25.901 82.579 1.00 10.68 119 GLN A C 1
ATOM 943 O O . GLN A 1 120 ? 16.238 26.481 83.626 1.00 11.69 119 GLN A O 1
ATOM 949 N N . ILE A 1 121 ? 15.239 26.453 81.584 1.00 11.01 120 ILE A N 1
ATOM 950 C CA . ILE A 1 121 ? 14.809 27.845 81.629 1.00 12.02 120 ILE A CA 1
ATOM 951 C C . ILE A 1 121 ? 13.767 28.052 82.719 1.00 13.02 120 ILE A C 1
ATOM 952 O O . ILE A 1 121 ? 13.829 29.047 83.467 1.00 14.26 120 ILE A O 1
ATOM 957 N N . ILE A 1 122 ? 12.821 27.133 82.827 1.00 12.73 121 ILE A N 1
ATOM 958 C CA . ILE A 1 122 ? 11.801 27.245 83.877 1.00 11.97 121 ILE A CA 1
ATOM 959 C C . ILE A 1 122 ? 12.486 27.284 85.217 1.00 14.45 121 ILE A C 1
ATOM 960 O O . ILE A 1 122 ? 12.191 28.154 86.054 1.00 16.57 121 ILE A O 1
ATOM 965 N N . GLY A 1 123 ? 13.401 26.340 85.429 1.00 14.25 122 GLY A N 1
ATOM 966 C CA . GLY A 1 123 ? 14.131 26.245 86.691 1.00 15.60 122 GLY A CA 1
ATOM 967 C C . GLY A 1 123 ? 14.944 27.457 87.105 1.00 16.63 122 GLY A C 1
ATOM 968 O O . GLY A 1 123 ? 15.080 27.726 88.300 1.00 20.20 122 GLY A O 1
ATOM 969 N N . GLN A 1 124 ? 15.471 28.207 86.146 1.00 15.03 123 GLN A N 1
ATOM 970 C CA A GLN A 1 124 ? 16.309 29.344 86.444 0.90 18.46 123 GLN A CA 1
ATOM 971 C CA B GLN A 1 124 ? 16.323 29.350 86.436 0.10 14.98 123 GLN A CA 1
ATOM 972 C C . GLN A 1 124 ? 15.529 30.654 86.434 1.00 16.82 123 GLN A C 1
ATOM 973 O O . GLN A 1 124 ? 16.070 31.711 86.757 1.00 17.70 123 GLN A O 1
ATOM 984 N N . SER A 1 125 ? 14.265 30.575 86.083 1.00 16.11 124 SER A N 1
ATOM 985 C CA . SER A 1 125 ? 13.432 31.769 85.976 1.00 15.97 124 SER A CA 1
ATOM 986 C C . SER A 1 125 ? 13.019 32.333 87.325 1.00 18.11 124 SER A C 1
ATOM 987 O O . SER A 1 125 ? 12.764 31.609 88.262 1.00 17.83 124 SER A O 1
ATOM 990 N N . ILE A 1 126 ? 13.000 33.650 87.401 1.00 15.86 125 ILE A N 1
ATOM 991 C CA . ILE A 1 126 ? 12.479 34.391 88.554 1.00 15.54 125 ILE A CA 1
ATOM 992 C C . ILE A 1 126 ? 11.265 35.181 88.140 1.00 17.63 125 ILE A C 1
ATOM 993 O O . ILE A 1 126 ? 10.298 35.258 88.888 1.00 19.25 125 ILE A O 1
ATOM 998 N N . ARG A 1 127 ? 11.242 35.685 86.915 1.00 16.42 126 ARG A N 1
ATOM 999 C CA . ARG A 1 127 ? 10.025 36.312 86.410 1.00 18.30 126 ARG A CA 1
ATOM 1000 C C . ARG A 1 127 ? 9.008 35.261 86.036 1.00 17.72 126 ARG A C 1
ATOM 1001 O O . ARG A 1 127 ? 9.278 34.371 85.213 1.00 17.54 126 ARG A O 1
ATOM 1009 N N . GLU A 1 128 ? 7.823 35.351 86.640 1.00 18.06 127 GLU A N 1
ATOM 1010 C CA . GLU A 1 128 ? 6.817 34.297 86.490 1.00 20.78 127 GLU A CA 1
ATOM 1011 C C . GLU A 1 128 ? 6.332 34.095 85.052 1.00 18.34 127 GLU A C 1
ATOM 1012 O O . GLU A 1 128 ? 5.991 32.984 84.644 1.00 19.30 127 GLU A O 1
ATOM 1018 N N . ASP A 1 129 ? 6.280 35.178 84.283 1.00 18.11 128 ASP A N 1
ATOM 1019 C CA . ASP A 1 129 ? 5.853 35.090 82.885 1.00 18.27 128 ASP A CA 1
ATOM 1020 C C . ASP A 1 129 ? 6.799 34.243 82.035 1.00 16.37 128 ASP A C 1
ATOM 1021 O O . ASP A 1 129 ? 6.360 33.593 81.086 1.00 16.38 128 ASP A O 1
ATOM 1026 N N . VAL A 1 130 ? 8.092 34.337 82.328 1.00 16.17 129 VAL A N 1
ATOM 1027 C CA . VAL A 1 130 ? 9.120 33.557 81.593 1.00 16.64 129 VAL A CA 1
ATOM 1028 C C . VAL A 1 130 ? 8.943 32.065 81.911 1.00 14.76 129 VAL A C 1
ATOM 1029 O O . VAL A 1 130 ? 8.884 31.239 81.001 1.00 14.60 129 VAL A O 1
ATOM 1033 N N . ALA A 1 131 ? 8.776 31.738 83.187 1.00 15.11 130 ALA A N 1
ATOM 1034 C CA . ALA A 1 131 ? 8.532 30.366 83.585 1.00 14.40 130 ALA A CA 1
ATOM 1035 C C . ALA A 1 131 ? 7.285 29.795 82.930 1.00 16.12 130 ALA A C 1
ATOM 1036 O O . ALA A 1 131 ? 7.269 28.644 82.445 1.00 15.76 130 ALA A O 1
ATOM 1038 N N . LEU A 1 132 ? 6.215 30.594 82.906 1.00 16.06 131 LEU A N 1
ATOM 1039 C CA A LEU A 1 132 ? 4.961 30.134 82.344 0.60 15.12 131 LEU A CA 1
ATOM 1040 C CA B LEU A 1 132 ? 4.959 30.169 82.354 0.40 15.86 131 LEU A CA 1
ATOM 1041 C C . LEU A 1 132 ? 5.056 29.942 80.848 1.00 14.40 131 LEU A C 1
ATOM 1042 O O . LEU A 1 132 ? 4.506 28.972 80.322 1.00 14.57 131 LEU A O 1
ATOM 1059 N N . PHE A 1 134 ? 7.642 29.049 79.079 1.00 11.80 133 PHE A N 1
ATOM 1060 C CA . PHE A 1 134 ? 8.399 27.819 78.833 1.00 11.81 133 PHE A CA 1
ATOM 1061 C C . PHE A 1 134 ? 7.682 26.577 79.291 1.00 13.32 133 PHE A C 1
ATOM 1062 O O . PHE A 1 134 ? 7.879 25.515 78.707 1.00 12.72 133 PHE A O 1
ATOM 1070 N N . SER A 1 135 ? 6.844 26.711 80.320 1.00 13.45 134 SER A N 1
ATOM 1071 C CA A SER A 1 135 ? 5.960 25.633 80.720 0.33 13.44 134 SER A CA 1
ATOM 1072 C CA B SER A 1 135 ? 5.952 25.626 80.716 0.33 12.65 134 SER A CA 1
ATOM 1073 C CA C SER A 1 135 ? 5.997 25.591 80.703 0.33 12.92 134 SER A CA 1
ATOM 1074 C C . SER A 1 135 ? 5.006 25.275 79.585 1.00 13.63 134 SER A C 1
ATOM 1075 O O . SER A 1 135 ? 4.779 24.113 79.283 1.00 12.83 134 SER A O 1
ATOM 1082 N N . GLN A 1 136 ? 4.448 26.283 78.941 1.00 14.16 135 GLN A N 1
ATOM 1083 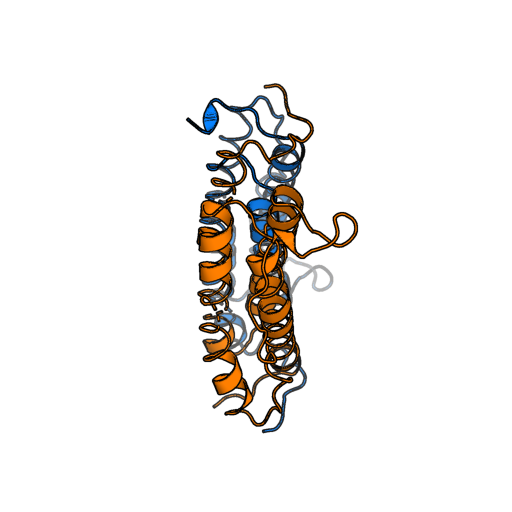C CA . GLN A 1 136 ? 3.546 26.062 77.816 1.00 12.81 135 GLN A CA 1
ATOM 1084 C C . GLN A 1 136 ? 4.314 25.430 76.649 1.00 13.23 135 GLN A C 1
ATOM 1085 O O . GLN A 1 136 ? 3.853 24.482 76.014 1.00 13.18 135 GLN A O 1
ATOM 1088 N N . PHE A 1 137 ? 5.513 25.948 76.338 1.00 14.25 136 PHE A N 1
ATOM 1089 C CA . PHE A 1 137 ? 6.299 25.398 75.269 1.00 11.99 136 PHE A CA 1
ATOM 1090 C C . PHE A 1 137 ? 6.569 23.910 75.525 1.00 11.70 136 PHE A C 1
ATOM 1091 O O . PHE A 1 137 ? 6.526 23.090 74.614 1.00 12.82 136 PHE A O 1
ATOM 1099 N N . HIS A 1 138 ? 6.917 23.587 76.764 1.00 10.66 137 HIS A N 1
ATOM 1100 C CA . HIS A 1 138 ? 7.221 22.210 77.145 1.00 11.97 137 HIS A CA 1
ATOM 1101 C C . HIS A 1 138 ? 6.020 21.318 76.914 1.00 13.92 137 HIS A C 1
ATOM 1102 O O . HIS A 1 138 ? 6.164 20.238 76.324 1.00 12.47 137 HIS A O 1
ATOM 1117 N N . ALA A 1 140 ? 3.533 21.608 74.790 1.00 16.51 139 ALA A N 1
ATOM 1118 C CA . ALA A 1 140 ? 3.356 21.407 73.370 1.00 17.35 139 ALA A CA 1
ATOM 1119 C C . ALA A 1 140 ? 4.417 20.474 72.802 1.00 18.06 139 ALA A C 1
ATOM 1120 O O . ALA A 1 140 ? 4.115 19.642 71.968 1.00 16.29 139 ALA A O 1
ATOM 1122 N N . LYS A 1 141 ? 5.659 20.620 73.257 1.00 16.25 140 LYS A N 1
ATOM 1123 C CA . LYS A 1 141 ? 6.756 19.852 72.760 1.00 15.39 140 LYS A CA 1
ATOM 1124 C C . LYS A 1 141 ? 6.672 18.375 73.179 1.00 15.03 140 LYS A C 1
ATOM 1125 O O . LYS A 1 141 ? 7.071 17.494 72.456 1.00 15.90 140 LYS A O 1
ATOM 1131 N N . VAL A 1 142 ? 6.123 18.108 74.359 1.00 12.67 141 VAL A N 1
ATOM 1132 C CA . VAL A 1 142 ? 5.887 16.741 74.765 1.00 11.67 141 VAL A CA 1
ATOM 1133 C C . VAL A 1 142 ? 4.949 16.085 73.747 1.00 14.32 141 VAL A C 1
ATOM 1134 O O . VAL A 1 142 ? 5.173 14.918 73.329 1.00 15.04 141 VAL A O 1
ATOM 1138 N N . GLN A 1 143 ? 3.876 16.787 73.360 1.00 12.71 142 GLN A N 1
ATOM 1139 C CA . GLN A 1 143 ? 2.949 16.204 72.401 1.00 13.51 142 GLN A CA 1
ATOM 1140 C C . GLN A 1 143 ? 3.590 15.966 71.042 1.00 14.31 142 GLN A C 1
ATOM 1141 O O . GLN A 1 143 ? 3.419 14.902 70.451 1.00 14.26 142 GLN A O 1
ATOM 1147 N N . PHE A 1 144 ? 4.376 16.922 70.568 1.00 14.45 143 PHE A N 1
ATOM 1148 C CA . PHE A 1 144 ? 5.038 16.792 69.282 1.00 12.74 143 PHE A CA 1
ATOM 1149 C C . PHE A 1 144 ? 6.033 15.631 69.310 1.00 12.62 143 PHE A C 1
ATOM 1150 O O . PHE A 1 144 ? 6.137 14.839 68.382 1.00 14.36 143 PHE A O 1
ATOM 1158 N N . GLY A 1 145 ? 6.768 15.524 70.404 1.00 13.82 144 GLY A N 1
ATOM 1159 C CA . GLY A 1 145 ? 7.676 14.401 70.558 1.00 14.62 144 GLY A CA 1
ATOM 1160 C C . GLY A 1 145 ? 6.975 13.064 70.506 1.00 14.72 144 GLY A C 1
ATOM 1161 O O . GLY A 1 145 ? 7.499 12.103 69.933 1.00 14.86 144 GLY A O 1
ATOM 1162 N N . GLY A 1 146 ? 5.785 12.989 71.090 1.00 13.92 145 GLY A N 1
ATOM 1163 C CA . GLY A 1 146 ? 5.011 11.749 71.032 1.00 13.40 145 GLY A CA 1
ATOM 1164 C C . GLY A 1 146 ? 4.567 11.380 69.607 1.00 14.65 145 GLY A C 1
ATOM 1165 O O . GLY A 1 146 ? 4.555 10.208 69.235 1.00 15.35 145 GLY A O 1
ATOM 1166 N N . LYS A 1 147 ? 4.234 12.387 68.818 1.00 14.95 146 LYS A N 1
ATOM 1167 C CA . LYS A 1 147 ? 3.943 12.212 67.388 1.00 16.86 146 LYS A CA 1
ATOM 1168 C C . LYS A 1 147 ? 5.145 11.720 66.605 1.00 16.70 146 LYS A C 1
ATOM 1169 O O . LYS A 1 147 ? 5.004 10.855 65.743 1.00 17.12 146 LYS A O 1
ATOM 1183 N N . LEU A 1 149 ? 7.650 9.927 67.864 1.00 15.88 148 LEU A N 1
ATOM 1184 C CA . LEU A 1 149 ? 7.852 8.551 68.256 1.00 15.51 148 LEU A CA 1
ATOM 1185 C C . LEU A 1 149 ? 6.880 7.644 67.504 1.00 15.40 148 LEU A C 1
ATOM 1186 O O . LEU A 1 149 ? 7.288 6.593 67.014 1.00 15.88 148 LEU A O 1
ATOM 1191 N N . LYS A 1 150 ? 5.616 8.049 67.411 1.00 15.52 149 LYS A N 1
ATOM 1192 C CA . LYS A 1 150 ? 4.600 7.262 66.669 1.00 15.63 149 LYS A CA 1
ATOM 1193 C C . LYS A 1 150 ? 5.007 7.072 65.198 1.00 17.37 149 LYS A C 1
ATOM 1194 O O . LYS A 1 150 ? 4.940 5.960 64.652 1.00 16.85 149 LYS A O 1
ATOM 1200 N N . LEU A 1 151 ? 5.472 8.148 64.574 1.00 14.75 150 LEU A N 1
ATOM 1201 C CA . LEU A 1 151 ? 5.990 8.103 63.199 1.00 15.30 150 LEU A CA 1
ATOM 1202 C C . LEU A 1 151 ? 7.107 7.102 63.056 1.00 16.39 150 LEU A C 1
ATOM 1203 O O . LEU A 1 151 ? 7.075 6.255 62.171 1.00 15.68 150 LEU A O 1
ATOM 1208 N N . ASN A 1 152 ? 8.125 7.204 63.915 1.00 15.31 151 ASN A N 1
ATOM 1209 C CA . ASN A 1 152 ? 9.275 6.339 63.836 1.00 16.31 151 ASN A CA 1
ATOM 1210 C C . ASN A 1 152 ? 8.884 4.876 64.018 1.00 14.22 151 ASN A C 1
ATOM 1211 O O . ASN A 1 152 ? 9.418 3.981 63.343 1.00 17.98 151 ASN A O 1
ATOM 1216 N N . LYS A 1 153 ? 7.958 4.632 64.925 1.00 16.50 152 LYS A N 1
ATOM 1217 C CA . LYS A 1 153 ? 7.419 3.280 65.106 1.00 18.01 152 LYS A CA 1
ATOM 1218 C C . LYS A 1 153 ? 6.689 2.811 63.850 1.00 18.59 152 LYS A C 1
ATOM 1219 O O . LYS A 1 153 ? 6.992 1.718 63.366 1.00 21.15 152 LYS A O 1
ATOM 1225 N N . ASN A 1 154 ? 5.793 3.641 63.334 1.00 18.14 153 ASN A N 1
ATOM 1226 C CA A ASN A 1 154 ? 4.934 3.277 62.199 0.70 19.92 153 ASN A CA 1
ATOM 1227 C CA B ASN A 1 154 ? 4.949 3.249 62.200 0.30 19.35 153 ASN A CA 1
ATOM 1228 C C . ASN A 1 154 ? 5.763 2.964 60.952 1.00 20.13 153 ASN A C 1
ATOM 1229 O O . ASN A 1 154 ? 5.434 2.043 60.175 1.00 20.20 153 ASN A O 1
ATOM 1238 N N . LYS A 1 155 ? 6.815 3.759 60.739 1.00 17.97 154 LYS A N 1
ATOM 1239 C CA . LYS A 1 155 ? 7.671 3.663 59.551 1.00 17.33 154 LYS A CA 1
ATOM 1240 C C . LYS A 1 155 ? 8.759 2.613 59.661 1.00 17.06 154 LYS A C 1
ATOM 1241 O O . LYS A 1 155 ? 9.396 2.264 58.670 1.00 20.28 154 LYS A O 1
ATOM 1247 N N . GLY A 1 156 ? 8.986 2.116 60.864 1.00 19.01 155 GLY A N 1
ATOM 1248 C CA . GLY A 1 156 ? 10.055 1.145 61.109 1.00 19.17 155 GLY A CA 1
ATOM 1249 C C . GLY A 1 156 ? 11.416 1.810 61.146 1.00 19.54 155 GLY A C 1
ATOM 1250 O O . GLY A 1 156 ? 12.422 1.185 60.833 1.00 25.47 155 GLY A O 1
ATOM 1251 N N . TRP A 1 157 ? 11.448 3.077 61.513 1.00 19.04 156 TRP A N 1
ATOM 1252 C CA . TRP A 1 157 ? 12.693 3.822 61.564 1.00 17.20 156 TRP A CA 1
ATOM 1253 C C . TRP A 1 157 ? 13.359 3.772 62.952 1.00 22.09 156 TRP A C 1
ATOM 1254 O O . TRP A 1 157 ? 14.511 4.143 63.083 1.00 25.93 156 TRP A O 1
ATOM 1265 N N . LEU A 1 158 ? 12.661 3.336 63.982 1.00 20.27 157 LEU A N 1
ATOM 1266 C CA . LEU A 1 158 ? 13.200 3.384 65.332 1.00 19.82 157 LEU A CA 1
ATOM 1267 C C . LEU A 1 158 ? 14.208 2.260 65.516 1.00 23.59 157 LEU A C 1
ATOM 1268 O O . LEU A 1 158 ? 13.908 1.122 65.190 1.00 26.27 157 LEU A O 1
ATOM 1273 N N . ILE A 1 159 ? 15.401 2.568 66.010 1.00 23.19 158 ILE A N 1
ATOM 1274 C CA . ILE A 1 159 ? 16.421 1.546 66.282 1.00 24.32 158 ILE A CA 1
ATOM 1275 C C . ILE A 1 159 ? 16.181 1.067 67.710 1.00 23.09 158 ILE A C 1
ATOM 1276 O O . ILE A 1 159 ? 16.168 1.874 68.623 1.00 21.64 158 ILE A O 1
ATOM 1281 N N . PRO A 1 160 ? 15.969 -0.239 67.919 1.00 25.74 159 PRO A N 1
ATOM 1282 C CA . PRO A 1 160 ? 15.691 -0.681 69.280 1.00 26.34 159 PRO A CA 1
ATOM 1283 C C . PRO A 1 160 ? 16.948 -0.699 70.148 1.00 22.93 159 PRO A C 1
ATOM 1284 O O . PRO A 1 160 ? 17.930 -1.251 69.756 1.00 19.59 159 PRO A O 1
ATOM 1288 N N . PRO A 1 161 ? 16.902 -0.082 71.315 1.00 23.59 160 PRO A N 1
ATOM 1289 C CA . PRO A 1 161 ? 18.011 -0.172 72.250 1.00 22.57 160 PRO A CA 1
ATOM 1290 C C . PRO A 1 161 ? 18.000 -1.492 72.997 1.00 21.95 160 PRO A C 1
ATOM 1291 O O . PRO A 1 161 ? 17.058 -2.267 72.869 1.00 22.62 160 PRO A O 1
ATOM 1295 N N . PRO A 1 162 ? 19.042 -1.744 73.777 1.00 19.17 161 PRO A N 1
ATOM 1296 C CA . PRO A 1 162 ? 19.033 -2.957 74.602 1.00 18.93 161 PRO A CA 1
ATOM 1297 C C . PRO A 1 162 ? 17.794 -3.031 75.487 1.00 19.73 161 PRO A C 1
ATOM 1298 O O . PRO A 1 162 ? 17.424 -2.045 76.103 1.00 16.43 161 PRO A O 1
ATOM 1302 N N . LEU A 1 163 ? 17.162 -4.202 75.554 1.00 18.83 162 LEU A N 1
ATOM 1303 C CA . LEU A 1 163 ? 15.883 -4.343 76.231 1.00 19.54 162 LEU A CA 1
ATOM 1304 C C . LEU A 1 163 ? 16.030 -5.150 77.488 1.00 19.36 162 LEU A C 1
ATOM 1305 O O . LEU A 1 163 ? 16.806 -6.089 77.544 1.00 18.92 162 LEU A O 1
ATOM 1310 N N . HIS A 1 164 ? 15.273 -4.788 78.500 1.00 19.53 163 HIS A N 1
ATOM 1311 C CA . HIS A 1 164 ? 15.238 -5.503 79.752 1.00 22.07 163 HIS A CA 1
ATOM 1312 C C . HIS A 1 164 ? 14.432 -6.806 79.545 1.00 24.82 163 HIS A C 1
ATOM 1313 O O . HIS A 1 164 ? 13.393 -6.770 78.888 1.00 25.85 163 HIS A O 1
ATOM 1320 N N . SER A 1 165 ? 14.916 -7.911 80.084 1.00 28.42 164 SER A N 1
ATOM 1321 C CA A SER A 1 165 ? 14.167 -9.186 80.080 0.70 33.02 164 SER A CA 1
ATOM 1322 C CA B SER A 1 165 ? 14.144 -9.167 80.077 0.30 31.67 164 SER A CA 1
ATOM 1323 C C . SER A 1 165 ? 13.523 -9.377 81.443 1.00 33.52 164 SER A C 1
ATOM 1324 O O . SER A 1 165 ? 14.237 -9.476 82.430 1.00 35.75 164 SER A O 1
ATOM 1329 N N . ASP A 1 166 ? 12.189 -9.428 81.496 1.00 40.76 165 ASP A N 1
ATOM 1330 C CA . ASP A 1 166 ? 11.454 -9.591 82.769 1.00 43.07 165 ASP A CA 1
ATOM 1331 C C . ASP A 1 166 ? 11.242 -11.087 83.083 1.00 49.28 165 ASP A C 1
ATOM 1332 O O . ASP A 1 166 ? 12.137 -11.768 83.618 1.00 53.88 165 ASP A O 1
ATOM 1334 N N . ASP B 1 11 ? 3.013 -4.606 77.611 1.00 51.94 10 ASP B N 1
ATOM 1335 C CA . ASP B 1 11 ? 3.299 -5.769 76.683 1.00 49.97 10 ASP B CA 1
ATOM 1336 C C . ASP B 1 11 ? 4.686 -5.693 75.975 1.00 49.33 10 ASP B C 1
ATOM 1337 O O . ASP B 1 11 ? 5.304 -6.729 75.680 1.00 51.55 10 ASP B O 1
ATOM 1339 N N . GLU B 1 12 ? 5.153 -4.474 75.687 1.00 44.56 11 GLU B N 1
ATOM 1340 C CA . GLU B 1 12 ? 6.499 -4.254 75.164 1.00 40.78 11 GLU B CA 1
ATOM 1341 C C . GLU B 1 12 ? 7.407 -4.212 76.381 1.00 30.80 11 GLU B C 1
ATOM 1342 O O . GLU B 1 12 ? 7.014 -3.695 77.412 1.00 29.04 11 GLU B O 1
ATOM 1348 N N . PRO B 1 13 ? 8.624 -4.732 76.285 1.00 25.58 12 PRO B N 1
ATOM 1349 C CA . PRO B 1 13 ? 9.543 -4.600 77.398 1.00 23.27 12 PRO B CA 1
ATOM 1350 C C . PRO B 1 13 ? 10.042 -3.176 77.554 1.00 19.75 12 PRO B C 1
ATOM 1351 O O . PRO B 1 13 ? 10.136 -2.453 76.579 1.00 20.61 12 PRO B O 1
ATOM 1355 N N . LEU B 1 14 ? 10.389 -2.836 78.776 1.00 18.71 13 LEU B N 1
ATOM 1356 C CA . LEU B 1 14 ? 11.152 -1.632 79.032 1.00 18.11 13 LEU B CA 1
ATOM 1357 C C . LEU B 1 14 ? 12.537 -1.776 78.432 1.00 18.69 13 LEU B C 1
ATOM 1358 O O . LEU B 1 14 ? 13.111 -2.873 78.386 1.00 17.48 13 LEU B O 1
ATOM 1363 N N . HIS B 1 15 ? 13.114 -0.664 77.973 1.00 15.63 14 HIS B N 1
ATOM 1364 C CA . HIS B 1 15 ? 14.514 -0.692 77.548 1.00 15.81 14 HIS B CA 1
ATOM 1365 C C . HIS B 1 15 ? 15.442 -0.337 78.699 1.00 14.31 14 HIS B C 1
ATOM 1366 O O . HIS B 1 15 ? 14.984 0.104 79.761 1.00 14.64 14 HIS B O 1
ATOM 1373 N N . TYR B 1 16 ? 16.739 -0.592 78.527 1.00 13.88 15 TYR B N 1
ATOM 1374 C CA . TYR B 1 16 ? 17.694 -0.409 79.607 1.00 14.04 15 TYR B CA 1
ATOM 1375 C C . TYR B 1 16 ? 17.667 0.998 80.197 1.00 14.57 15 TYR B C 1
ATOM 1376 O O . TYR B 1 16 ? 17.798 1.183 81.408 1.00 15.14 15 TYR B O 1
ATOM 1385 N N . GLY B 1 17 ? 17.512 1.994 79.343 1.00 14.12 16 GLY B N 1
ATOM 1386 C CA . GLY B 1 17 ? 17.458 3.371 79.803 1.00 13.57 16 GLY B CA 1
ATOM 1387 C C . GLY B 1 17 ? 16.229 3.676 80.626 1.00 12.83 16 GLY B C 1
ATOM 1388 O O . GLY B 1 17 ? 16.305 4.396 81.627 1.00 14.21 16 GLY B O 1
ATOM 1389 N N . GLU B 1 18 ? 15.085 3.145 80.214 1.00 13.48 17 GLU B N 1
ATOM 1390 C CA . GLU B 1 18 ? 13.841 3.276 80.996 1.00 13.39 17 GLU B CA 1
ATOM 1391 C C . GLU B 1 18 ? 14.020 2.654 82.370 1.00 13.27 17 GLU B C 1
ATOM 1392 O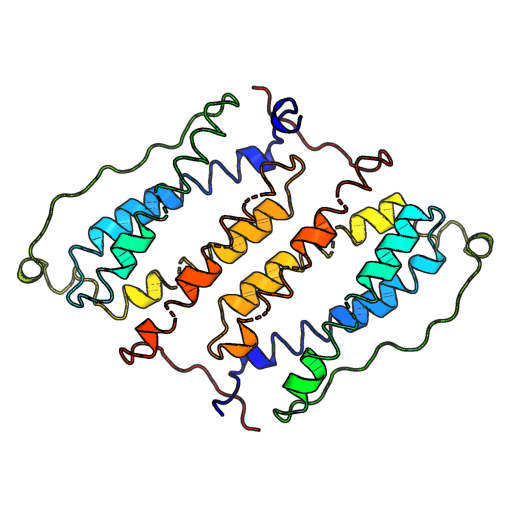 O . GLU B 1 18 ? 13.643 3.222 83.375 1.00 13.41 17 GLU B O 1
ATOM 1398 N N . VAL B 1 19 ? 14.553 1.436 82.435 1.00 12.60 18 VAL B N 1
ATOM 1399 C CA . VAL B 1 19 ? 14.764 0.833 83.738 1.00 12.72 18 VAL B CA 1
ATOM 1400 C C . VAL B 1 19 ? 15.772 1.612 84.579 1.00 13.16 18 VAL B C 1
ATOM 1401 O O . VAL B 1 19 ? 15.501 1.919 85.734 1.00 12.11 18 VAL B O 1
ATOM 1405 N N . PHE B 1 20 ? 16.943 1.921 84.024 1.00 14.18 19 PHE B N 1
ATOM 1406 C CA . PHE B 1 20 ? 17.944 2.623 84.788 1.00 13.75 19 PHE B CA 1
ATOM 1407 C C . PHE B 1 20 ? 17.421 4.000 85.250 1.00 13.68 19 PHE B C 1
ATOM 1408 O O . PHE B 1 20 ? 17.574 4.367 86.421 1.00 13.52 19 PHE B O 1
ATOM 1416 N N . SER B 1 21 ? 16.785 4.738 84.365 1.00 15.43 20 SER B N 1
ATOM 1417 C CA A SER B 1 21 ? 16.292 6.081 84.702 0.60 15.29 20 SER B CA 1
ATOM 1418 C CA B SER B 1 21 ? 16.343 6.083 84.735 0.40 14.96 20 SER B CA 1
ATOM 1419 C C . SER B 1 21 ? 15.204 6.070 85.767 1.00 14.75 20 SER B C 1
ATOM 1420 O O . SER B 1 21 ? 15.195 6.896 86.684 1.00 13.48 20 SER B O 1
ATOM 1425 N N . THR B 1 22 ? 14.246 5.168 85.621 1.00 14.72 21 THR B N 1
ATOM 1426 C CA . THR B 1 22 ? 13.166 5.060 86.600 1.00 16.15 21 THR B CA 1
ATOM 1427 C C . THR B 1 22 ? 13.650 4.544 87.960 1.00 15.31 21 THR B C 1
ATOM 1428 O O . THR B 1 22 ? 13.250 5.055 89.000 1.00 14.64 21 THR B O 1
ATOM 1432 N N . TRP B 1 23 ? 14.553 3.571 87.960 1.00 14.14 22 TRP B N 1
ATOM 1433 C CA . TRP B 1 23 ? 15.128 3.059 89.204 1.00 13.33 22 TRP B CA 1
ATOM 1434 C C . TRP B 1 23 ? 15.906 4.168 89.915 1.00 12.05 22 TRP B C 1
ATOM 1435 O O . TRP B 1 23 ? 15.786 4.346 91.124 1.00 12.67 22 TRP B O 1
ATOM 1446 N N . THR B 1 24 ? 16.662 4.930 89.141 1.00 12.99 23 THR B N 1
ATOM 1447 C CA . THR B 1 24 ? 17.458 6.043 89.658 1.00 13.85 23 THR B CA 1
ATOM 1448 C C . THR B 1 24 ? 16.587 7.191 90.156 1.00 12.47 23 THR B C 1
ATOM 1449 O O . THR B 1 24 ? 16.878 7.736 91.212 1.00 11.73 23 THR B O 1
ATOM 1453 N N . TYR B 1 25 ? 15.499 7.511 89.448 1.00 12.51 24 TYR B N 1
ATOM 1454 C CA . TYR B 1 25 ? 14.567 8.544 89.90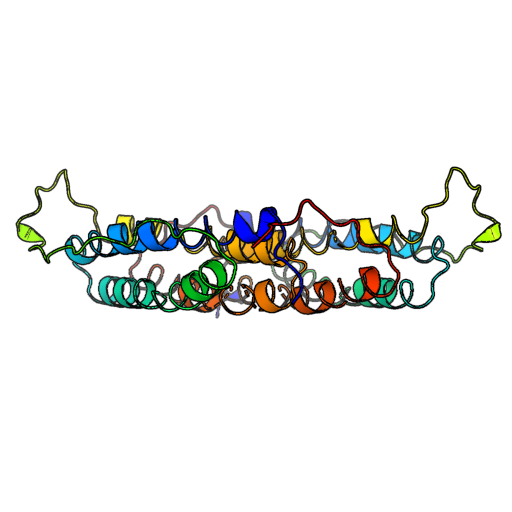6 1.00 13.23 24 TYR B CA 1
ATOM 1455 C C . TYR B 1 25 ? 13.874 8.155 91.237 1.00 12.80 24 TYR B C 1
ATOM 1456 O O . TYR B 1 25 ? 13.763 8.956 92.181 1.00 14.10 24 TYR B O 1
ATOM 1465 N N . LEU B 1 26 ? 13.406 6.917 91.298 1.00 11.67 25 LEU B N 1
ATOM 1466 C CA . LEU B 1 26 ? 12.911 6.346 92.541 1.00 13.17 25 LEU B CA 1
ATOM 1467 C C . LEU B 1 26 ? 13.959 6.451 93.658 1.00 12.34 25 LEU B C 1
ATOM 1468 O O . LEU B 1 26 ? 13.663 6.859 94.759 1.00 13.50 25 LEU B O 1
ATOM 1473 N N . SER B 1 27 ? 15.193 6.028 93.382 1.00 13.09 26 SER B N 1
ATOM 1474 C CA A SER B 1 27 ? 16.263 6.079 94.389 0.60 12.87 26 SER B CA 1
ATOM 1475 C CA B SER B 1 27 ? 16.252 6.072 94.394 0.40 12.89 26 SER B CA 1
ATOM 1476 C C . SER B 1 27 ? 16.493 7.509 94.872 1.00 11.97 26 SER B C 1
ATOM 1477 O O . SER B 1 27 ? 16.686 7.756 96.051 1.00 13.71 26 SER B O 1
ATOM 1482 N N . THR B 1 28 ? 16.494 8.441 93.939 1.00 11.78 27 THR B N 1
ATOM 1483 C CA . THR B 1 28 ? 16.636 9.827 94.238 1.00 14.16 27 THR B CA 1
ATOM 1484 C C . THR B 1 28 ? 15.506 10.343 95.147 1.00 14.62 27 THR B C 1
ATOM 1485 O O . THR B 1 28 ? 15.771 11.028 96.144 1.00 13.40 27 THR B O 1
ATOM 1489 N N . ASN B 1 29 ? 14.268 10.056 94.796 1.00 13.03 28 ASN B N 1
ATOM 1490 C CA . ASN B 1 29 ? 13.127 10.405 95.633 1.00 13.02 28 ASN B CA 1
ATOM 1491 C C . ASN B 1 29 ? 13.300 9.813 97.033 1.00 13.36 28 ASN B C 1
ATOM 1492 O O . ASN B 1 29 ? 13.072 10.488 98.034 1.00 13.59 28 ASN B O 1
ATOM 1497 N N . ASN B 1 30 ? 13.687 8.555 97.119 1.00 13.26 29 ASN B N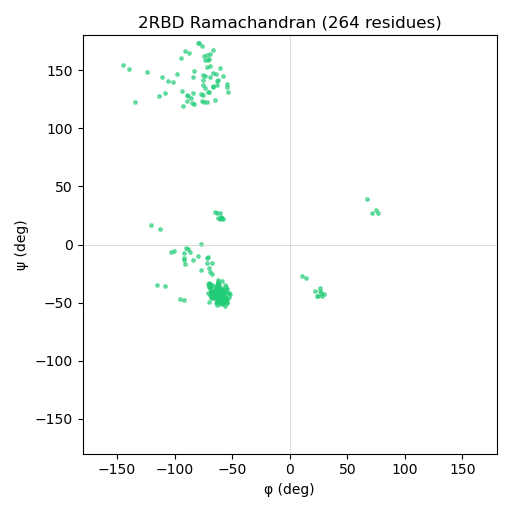 1
ATOM 1498 C CA . ASN B 1 30 ? 13.847 7.919 98.443 1.00 14.40 29 ASN B CA 1
ATOM 1499 C C . ASN B 1 30 ? 14.869 8.681 99.283 1.00 16.43 29 ASN B C 1
ATOM 1500 O O . ASN B 1 30 ? 14.653 8.913 100.479 1.00 16.71 29 ASN B O 1
ATOM 1505 N N . GLY B 1 31 ? 15.997 9.068 98.677 1.00 15.98 30 GLY B N 1
ATOM 1506 C CA . GLY B 1 31 ? 17.007 9.857 99.348 1.00 17.04 30 GLY B CA 1
ATOM 1507 C C . GLY B 1 31 ? 16.543 11.233 99.770 1.00 16.30 30 GLY B C 1
ATOM 1508 O O . GLY B 1 31 ? 16.838 11.700 100.882 1.00 16.46 30 GLY B O 1
ATOM 1509 N N . LEU B 1 32 ? 15.781 11.873 98.902 1.00 13.74 31 LEU B N 1
ATOM 1510 C CA . LEU B 1 32 ? 15.246 13.202 99.196 1.00 14.16 31 LEU B CA 1
ATOM 1511 C C . LEU B 1 32 ? 14.156 13.183 100.296 1.00 14.76 31 LEU B C 1
ATOM 1512 O O . LEU B 1 32 ? 14.085 14.086 101.123 1.00 14.80 31 LEU B O 1
ATOM 1517 N N . ILE B 1 33 ? 13.335 12.141 100.313 1.00 13.50 32 ILE B N 1
ATOM 1518 C CA . ILE B 1 33 ? 12.346 11.943 101.384 1.00 16.71 32 ILE B CA 1
ATOM 1519 C C . ILE B 1 33 ? 13.061 11.848 102.720 1.00 15.21 32 ILE B C 1
ATOM 1520 O O . ILE B 1 33 ? 12.711 12.543 103.662 1.00 15.44 32 ILE B O 1
ATOM 1525 N N . ASN B 1 34 ? 14.125 11.046 102.779 1.00 16.04 33 ASN B N 1
ATOM 1526 C CA . ASN B 1 34 ? 14.935 10.976 104.008 1.00 15.99 33 ASN B CA 1
ATOM 1527 C C . ASN B 1 34 ? 15.557 12.304 104.391 1.00 16.92 33 ASN B C 1
ATOM 1528 O O . ASN B 1 34 ? 15.445 12.727 105.537 1.00 16.81 33 ASN B O 1
ATOM 1533 N N . GLY B 1 35 ? 16.197 12.976 103.441 1.00 15.07 34 GLY B N 1
ATOM 1534 C CA . GLY B 1 35 ? 16.800 14.274 103.695 1.00 12.49 34 GLY B CA 1
ATOM 1535 C C . GLY B 1 35 ? 15.801 15.339 104.103 1.00 12.54 34 GLY B C 1
ATOM 1536 O O . GLY B 1 35 ? 16.076 16.126 105.005 1.00 14.39 34 GLY B O 1
ATOM 1537 N N . TYR B 1 36 ? 14.661 15.396 103.405 1.00 13.54 35 TYR B N 1
ATOM 1538 C CA . TYR B 1 36 ? 13.669 16.379 103.714 1.00 14.76 35 TYR B CA 1
ATOM 1539 C C . TYR B 1 36 ? 13.000 16.146 105.081 1.00 14.00 35 TYR B C 1
ATOM 1540 O O . TYR B 1 36 ? 12.653 17.123 105.742 1.00 14.76 35 TYR B O 1
ATOM 1549 N N . ARG B 1 37 ? 12.792 14.897 105.443 1.00 14.24 36 ARG B N 1
ATOM 1550 C CA . ARG B 1 37 ? 12.333 14.559 106.819 1.00 12.72 36 ARG B CA 1
ATOM 1551 C C . ARG B 1 37 ? 13.315 15.177 107.848 1.00 16.22 36 ARG B C 1
ATOM 1552 O O . ARG B 1 37 ? 12.890 15.767 108.860 1.00 15.97 36 ARG B O 1
ATOM 1560 N N . SER B 1 38 ? 14.618 15.096 107.588 1.00 15.78 37 SER B N 1
ATOM 1561 C CA A SER B 1 38 ? 15.588 15.723 108.458 0.60 15.48 37 SER B CA 1
ATOM 1562 C CA B SER B 1 38 ? 15.596 15.721 108.450 0.40 15.79 37 SER B CA 1
ATOM 1563 C C . SER B 1 38 ? 15.430 17.242 108.417 1.00 15.54 37 SER B C 1
ATOM 1564 O O . SER B 1 38 ? 15.395 17.910 109.458 1.00 15.76 37 SER B O 1
ATOM 1569 N N . PHE B 1 39 ? 15.332 17.804 107.216 1.00 15.75 38 PHE B N 1
ATOM 1570 C CA . PHE B 1 39 ? 15.124 19.239 107.127 1.00 13.57 38 PHE B CA 1
ATOM 1571 C C . PHE B 1 39 ? 13.921 19.765 107.914 1.00 14.87 38 PHE B C 1
ATOM 1572 O O . PHE B 1 39 ? 13.991 20.870 108.452 1.00 15.89 38 PHE B O 1
ATOM 1580 N N . ILE B 1 40 ? 12.833 19.013 107.913 1.00 14.04 39 ILE B N 1
ATOM 1581 C CA . ILE B 1 40 ? 11.643 19.390 108.703 1.00 14.02 39 ILE B CA 1
ATOM 1582 C C . ILE B 1 40 ? 12.059 19.640 110.158 1.00 15.44 39 ILE B C 1
ATOM 1583 O O . ILE B 1 40 ? 11.649 20.645 110.765 1.00 18.93 39 ILE B O 1
ATOM 1588 N N . ASN B 1 41 ? 12.938 18.788 110.677 1.00 15.13 40 ASN B N 1
ATOM 1589 C CA . ASN B 1 41 ? 13.419 18.943 112.061 1.00 14.61 40 ASN B CA 1
ATOM 1590 C C . ASN B 1 41 ? 14.332 20.144 112.284 1.00 16.12 40 ASN B C 1
ATOM 1591 O O . ASN B 1 41 ? 14.526 20.581 113.407 1.00 16.26 40 ASN B O 1
ATOM 1596 N N . HIS B 1 42 ? 14.925 20.649 111.210 1.00 14.05 41 HIS B N 1
ATOM 1597 C CA . HIS B 1 42 ? 15.755 21.825 111.213 1.00 14.88 41 HIS B CA 1
ATOM 1598 C C . HIS B 1 42 ? 15.020 23.135 110.918 1.00 17.62 41 HIS B C 1
ATOM 1599 O O . HIS B 1 42 ? 15.631 24.187 110.972 1.00 19.16 41 HIS B O 1
ATOM 1606 N N . THR B 1 43 ? 13.751 23.094 110.539 1.00 18.22 42 THR B N 1
ATOM 1607 C CA A THR B 1 43 ? 13.015 24.240 110.034 0.70 18.42 42 THR B CA 1
ATOM 1608 C CA B THR B 1 43 ? 13.140 24.344 110.094 0.30 18.08 42 THR B CA 1
ATOM 1609 C C . THR B 1 43 ? 12.337 25.014 111.176 1.00 20.07 42 THR B C 1
ATOM 1610 O O . THR B 1 43 ? 11.665 24.389 111.983 1.00 20.37 42 THR B O 1
ATOM 1617 N N . GLY B 1 44 ? 12.456 26.339 111.176 1.00 22.31 43 GLY B N 1
ATOM 1618 C CA . GLY B 1 44 ? 11.701 27.185 112.060 1.00 25.14 43 GLY B CA 1
ATOM 1619 C C . GLY B 1 44 ? 10.413 27.634 111.398 1.00 25.60 43 GLY B C 1
ATOM 1620 O O . GLY B 1 44 ? 9.349 27.543 111.974 1.00 27.80 43 GLY B O 1
ATOM 1621 N N . ASP B 1 45 ? 10.526 28.097 110.167 1.00 23.16 44 ASP B N 1
ATOM 1622 C CA . ASP B 1 45 ? 9.405 28.715 109.455 1.00 20.51 44 ASP B CA 1
ATOM 1623 C C . ASP B 1 45 ? 8.365 27.726 109.034 1.00 20.55 44 ASP B C 1
ATOM 1624 O O . ASP B 1 45 ? 8.644 26.781 108.290 1.00 20.77 44 ASP B O 1
ATOM 1629 N N . GLU B 1 46 ? 7.125 27.925 109.463 1.00 18.95 45 GLU B N 1
ATOM 1630 C CA . GLU B 1 46 ? 6.116 26.925 109.177 1.00 21.32 45 GLU B CA 1
ATOM 1631 C C . GLU B 1 46 ? 5.565 26.932 107.739 1.00 17.37 45 GLU B C 1
ATOM 1632 O O . GLU B 1 46 ? 5.081 25.934 107.279 1.00 19.85 45 GLU B O 1
ATOM 1638 N N . ASP B 1 47 ? 5.675 28.045 107.026 1.00 18.37 46 ASP B N 1
ATOM 1639 C CA . ASP B 1 47 ? 5.329 28.062 105.608 1.00 17.07 46 ASP B CA 1
ATOM 1640 C C . ASP B 1 47 ? 6.328 27.194 104.823 1.00 15.43 46 ASP B C 1
ATOM 1641 O O . ASP B 1 47 ? 5.940 26.389 103.976 1.00 18.64 46 ASP B O 1
ATOM 1646 N N . LEU B 1 48 ? 7.610 27.289 105.164 1.00 16.57 47 LEU B N 1
ATOM 1647 C CA . LEU B 1 48 ? 8.609 26.362 104.597 1.00 13.70 47 LEU B CA 1
ATOM 1648 C C . LEU B 1 48 ? 8.313 24.921 104.964 1.00 15.28 47 LEU B C 1
ATOM 1649 O O . LEU B 1 48 ? 8.268 24.052 104.110 1.00 13.77 47 LEU B O 1
ATOM 1654 N N . LYS B 1 49 ? 8.061 24.656 106.254 1.00 16.42 48 LYS B N 1
ATOM 1655 C CA . LYS B 1 49 ? 7.783 23.290 106.671 1.00 15.77 48 LYS B CA 1
ATOM 1656 C C . LYS B 1 49 ? 6.621 22.654 105.916 1.00 15.06 48 LYS B C 1
ATOM 1657 O O . LYS B 1 49 ? 6.651 21.482 105.545 1.00 17.74 48 LYS B O 1
ATOM 1663 N N . ASN B 1 50 ? 5.563 23.438 105.711 1.00 16.19 49 ASN B N 1
ATOM 1664 C CA . ASN B 1 50 ? 4.405 22.917 105.025 1.00 17.34 49 ASN B CA 1
ATOM 1665 C C . ASN B 1 50 ? 4.736 22.535 103.592 1.00 14.52 49 ASN B C 1
ATOM 1666 O O . ASN B 1 50 ? 4.248 21.547 103.087 1.00 16.97 49 ASN B O 1
ATOM 1671 N N . LEU B 1 51 ? 5.565 23.329 102.936 1.00 16.20 50 LEU B N 1
ATOM 1672 C CA . LEU B 1 51 ? 6.006 22.950 101.594 1.00 16.03 50 LEU B CA 1
ATOM 1673 C C . LEU B 1 51 ? 6.907 21.705 101.555 1.00 13.22 50 LEU B C 1
ATOM 1674 O O . LEU B 1 51 ? 6.807 20.901 100.649 1.00 14.83 50 LEU B O 1
ATOM 1679 N N . ILE B 1 52 ? 7.748 21.510 102.569 1.00 14.03 51 ILE B N 1
ATOM 1680 C CA . ILE B 1 52 ? 8.558 20.291 102.625 1.00 13.17 51 ILE B CA 1
ATOM 1681 C C . ILE B 1 52 ? 7.661 19.106 102.792 1.00 15.33 51 ILE B C 1
ATOM 1682 O O . ILE B 1 52 ? 7.885 18.064 102.151 1.00 12.50 51 ILE B O 1
ATOM 1687 N N . ASP B 1 53 ? 6.622 19.245 103.635 1.00 15.27 52 ASP B N 1
ATOM 1688 C CA . ASP B 1 53 ? 5.669 18.149 103.814 1.00 16.04 52 ASP B CA 1
ATOM 1689 C C . ASP B 1 53 ? 5.027 17.810 102.473 1.00 15.73 52 ASP B C 1
ATOM 1690 O O . ASP B 1 53 ? 4.850 16.679 102.144 1.00 13.72 52 ASP B O 1
ATOM 1695 N N . GLU B 1 54 ? 4.641 18.828 101.719 1.00 13.98 53 GLU B N 1
ATOM 1696 C CA . GLU B 1 54 ? 3.997 18.652 100.410 1.00 12.98 53 GLU B CA 1
ATOM 1697 C C . GLU B 1 54 ? 4.944 17.931 99.437 1.00 15.06 53 GLU B C 1
ATOM 1698 O O . GLU B 1 54 ? 4.533 17.027 98.738 1.00 16.92 53 GLU B O 1
ATOM 1704 N N . ALA B 1 55 ? 6.219 18.318 99.460 1.00 15.26 54 ALA B N 1
ATOM 1705 C CA . ALA B 1 55 ? 7.203 17.679 98.587 1.00 13.60 54 ALA B CA 1
ATOM 1706 C C . ALA B 1 55 ? 7.349 16.194 98.901 1.00 13.42 54 ALA B C 1
ATOM 1707 O O . ALA B 1 55 ? 7.388 15.349 98.014 1.00 14.96 54 ALA B O 1
ATOM 1709 N N . ILE B 1 56 ? 7.440 15.879 100.195 1.00 14.38 55 ILE B N 1
ATOM 1710 C CA . ILE B 1 56 ? 7.553 14.502 100.631 1.00 14.42 55 ILE B CA 1
ATOM 1711 C C . ILE B 1 56 ? 6.369 13.661 100.180 1.00 13.73 55 ILE B C 1
ATOM 1712 O O . ILE B 1 56 ? 6.535 12.542 99.644 1.00 16.15 55 ILE B O 1
ATOM 1717 N N . GLN B 1 57 ? 5.156 14.179 100.408 1.00 16.11 56 GLN B N 1
ATOM 1718 C CA A GLN B 1 57 ? 3.982 13.442 100.023 0.70 17.91 56 GLN B CA 1
ATOM 1719 C CA B GLN B 1 57 ? 3.952 13.444 100.020 0.30 16.35 56 GLN B CA 1
ATOM 1720 C C . GLN B 1 57 ? 3.926 13.226 98.510 1.00 16.49 56 GLN B C 1
ATOM 1721 O O . GLN B 1 57 ? 3.548 12.170 98.042 1.00 17.52 56 GLN B O 1
ATOM 1732 N N . ALA B 1 58 ? 4.313 14.240 97.759 1.00 15.63 57 ALA B N 1
ATOM 1733 C CA . ALA B 1 58 ? 4.332 14.145 96.294 1.00 15.80 57 ALA B CA 1
ATOM 1734 C C . ALA B 1 58 ? 5.299 13.087 95.811 1.00 17.06 57 ALA B C 1
ATOM 1735 O O . ALA B 1 58 ? 4.964 12.302 94.949 1.00 14.96 57 ALA B O 1
ATOM 1745 N N . GLN B 1 60 ? 6.303 10.572 97.575 1.00 15.19 59 GLN B N 1
ATOM 1746 C CA . GLN B 1 60 ? 5.734 9.293 97.959 1.00 16.64 59 GLN B CA 1
ATOM 1747 C C . GLN B 1 60 ? 4.702 8.796 96.972 1.00 17.03 59 GLN B C 1
ATOM 1748 O O . GLN B 1 60 ? 4.648 7.592 96.693 1.00 16.90 59 GLN B O 1
ATOM 1754 N N . ASP B 1 61 ? 3.890 9.709 96.470 1.00 16.15 60 ASP B N 1
ATOM 1755 C CA . ASP B 1 61 ? 2.886 9.400 95.453 1.00 16.13 60 ASP B CA 1
ATOM 1756 C C . ASP B 1 61 ? 3.534 8.921 94.158 1.00 15.75 60 ASP B C 1
ATOM 1757 O O . ASP B 1 61 ? 3.102 7.931 93.545 1.00 18.16 60 ASP B O 1
ATOM 1762 N N . GLU B 1 62 ? 4.571 9.622 93.721 1.00 17.14 61 GLU B N 1
ATOM 1763 C CA . GLU B 1 62 ? 5.337 9.167 92.550 1.00 16.34 61 GLU B CA 1
ATOM 1764 C C . GLU B 1 62 ? 5.927 7.758 92.801 1.00 15.58 61 GLU B C 1
ATOM 1765 O O . GLU B 1 62 ? 5.929 6.892 91.930 1.00 14.36 61 GLU B O 1
ATOM 1771 N N . ASN B 1 63 ? 6.451 7.556 94.000 1.00 15.64 62 ASN B N 1
ATOM 1772 C CA . ASN B 1 63 ? 7.117 6.309 94.306 1.00 16.67 62 ASN B CA 1
ATOM 1773 C C . ASN B 1 63 ? 6.187 5.110 94.245 1.00 17.23 62 ASN B C 1
ATOM 1774 O O . ASN B 1 63 ? 6.613 4.042 93.832 1.00 17.35 62 ASN B O 1
ATOM 1779 N N . HIS B 1 64 ? 4.918 5.269 94.622 1.00 17.45 63 HIS B N 1
ATOM 1780 C CA A HIS B 1 64 ? 3.963 4.170 94.510 0.60 19.53 63 HIS B CA 1
ATOM 1781 C CA B HIS B 1 64 ? 3.953 4.188 94.500 0.40 19.24 63 HIS B CA 1
ATOM 1782 C C . HIS B 1 64 ? 3.839 3.727 93.048 1.00 18.11 63 HIS B C 1
ATOM 1783 O O . HIS B 1 64 ? 3.848 2.522 92.746 1.00 19.08 63 HIS B O 1
ATOM 1796 N N . GLN B 1 65 ? 3.784 4.686 92.134 1.00 16.66 64 GLN B N 1
ATOM 1797 C CA . GLN B 1 65 ? 3.691 4.401 90.714 1.00 19.70 64 GLN B CA 1
ATOM 1798 C C . GLN B 1 65 ? 4.953 3.754 90.177 1.00 17.44 64 GLN B C 1
ATOM 1799 O O . GLN B 1 65 ? 4.908 2.804 89.400 1.00 17.66 64 GLN B O 1
ATOM 1805 N N . LEU B 1 66 ? 6.099 4.262 90.612 1.00 18.16 65 LEU B N 1
ATOM 1806 C CA . LEU B 1 66 ? 7.375 3.751 90.113 1.00 15.30 65 LEU B CA 1
ATOM 1807 C C . LEU B 1 66 ? 7.684 2.353 90.634 1.00 15.90 65 LEU B C 1
ATOM 1808 O O . LEU B 1 66 ? 8.208 1.504 89.925 1.00 16.45 65 LEU B O 1
ATOM 1813 N N . GLU B 1 67 ? 7.411 2.136 91.909 1.00 16.51 66 GLU B N 1
ATOM 1814 C CA . GLU B 1 67 ? 7.615 0.827 92.513 1.00 17.87 66 GLU B CA 1
ATOM 1815 C C . GLU B 1 67 ? 6.721 -0.196 91.827 1.00 17.04 66 GLU B C 1
ATOM 1816 O O . GLU B 1 67 ? 7.168 -1.280 91.516 1.00 20.53 66 GLU B O 1
ATOM 1822 N N . GLU B 1 68 ? 5.491 0.173 91.512 1.00 18.10 67 GLU B N 1
ATOM 1823 C CA . GLU B 1 68 ? 4.630 -0.734 90.782 1.00 18.94 67 GLU B CA 1
ATOM 1824 C C . GLU B 1 68 ? 5.147 -1.053 89.391 1.00 19.53 67 GLU B C 1
ATOM 1825 O O . GLU B 1 68 ? 5.185 -2.230 88.973 1.00 19.61 67 GLU B O 1
ATOM 1831 N N . LEU B 1 69 ? 5.623 -0.028 88.676 1.00 18.60 68 LEU B N 1
ATOM 1832 C CA . LEU B 1 69 ? 6.180 -0.249 87.339 1.00 19.48 68 LEU B CA 1
ATOM 1833 C C . LEU B 1 69 ? 7.366 -1.177 87.389 1.00 19.32 68 LEU B C 1
ATOM 1834 O O . LEU B 1 69 ? 7.450 -2.153 86.626 1.00 19.26 68 LEU B O 1
ATOM 1839 N N . LEU B 1 70 ? 8.287 -0.896 88.302 1.00 17.50 69 LEU B N 1
ATOM 1840 C CA . LEU B 1 70 ? 9.478 -1.714 88.401 1.00 16.94 69 LEU B CA 1
ATOM 1841 C C . LEU B 1 70 ? 9.177 -3.147 88.860 1.00 20.65 69 LEU B C 1
ATOM 1842 O O . LEU B 1 70 ? 9.690 -4.081 88.299 1.00 20.32 69 LEU B O 1
ATOM 1847 N N . ARG B 1 71 ? 8.356 -3.291 89.880 1.00 20.20 70 ARG B N 1
ATOM 1848 C CA . ARG B 1 71 ? 8.018 -4.605 90.406 1.00 22.10 70 ARG B CA 1
ATOM 1849 C C . ARG B 1 71 ? 7.327 -5.430 89.327 1.00 21.34 70 ARG B C 1
ATOM 1850 O O . ARG B 1 71 ? 7.663 -6.571 89.128 1.00 24.48 70 ARG B O 1
ATOM 1858 N N . SER B 1 72 ? 6.397 -4.829 88.612 1.00 21.36 71 SER B N 1
ATOM 1859 C CA A SER B 1 72 ? 5.658 -5.512 87.554 0.70 22.54 71 SER B CA 1
ATOM 1860 C CA B SER B 1 72 ? 5.660 -5.517 87.556 0.30 21.82 71 SER B CA 1
ATOM 1861 C C . SER B 1 72 ? 6.524 -5.929 86.373 1.00 23.67 71 SER B C 1
ATOM 1862 O O . SER B 1 72 ? 6.119 -6.757 85.571 1.00 25.85 71 SER B O 1
ATOM 1867 N N . ASN B 1 73 ? 7.718 -5.376 86.272 1.00 20.49 72 ASN B N 1
ATOM 1868 C CA . ASN B 1 73 ? 8.617 -5.663 85.177 1.00 19.02 72 ASN B CA 1
ATOM 1869 C C . ASN B 1 73 ? 9.848 -6.406 85.628 1.00 19.19 72 ASN B C 1
ATOM 1870 O O . ASN B 1 73 ? 10.803 -6.505 84.893 1.00 22.72 72 ASN B O 1
ATOM 1875 N N . GLY B 1 74 ? 9.834 -6.923 86.852 1.00 20.63 73 GLY B N 1
ATOM 1876 C CA . GLY B 1 74 ? 10.901 -7.760 87.342 1.00 20.58 73 GLY B CA 1
ATOM 1877 C C . GLY B 1 74 ? 12.172 -7.071 87.706 1.00 23.58 73 GLY B C 1
ATOM 1878 O O . GLY B 1 74 ? 13.231 -7.670 87.604 1.00 29.23 73 GLY B O 1
ATOM 1879 N N . VAL B 1 75 ? 12.083 -5.816 88.132 1.00 21.28 74 VAL B N 1
ATOM 1880 C CA . VAL B 1 75 ? 13.259 -5.073 88.532 1.00 19.20 74 VAL B CA 1
ATOM 1881 C C . VAL B 1 75 ? 13.257 -4.912 90.042 1.00 18.85 74 VAL B C 1
ATOM 1882 O O . VAL B 1 75 ? 12.253 -4.494 90.621 1.00 19.58 74 VAL B O 1
ATOM 1886 N N . GLY B 1 76 ? 14.381 -5.240 90.675 1.00 19.47 75 GLY B N 1
ATOM 1887 C CA . GLY B 1 76 ? 14.537 -5.099 92.100 1.00 20.84 75 GLY B CA 1
ATOM 1888 C C . GLY B 1 76 ? 14.517 -3.642 92.545 1.00 20.12 75 GLY B C 1
ATOM 1889 O O . GLY B 1 76 ? 15.128 -2.789 91.892 1.00 21.13 75 GLY B O 1
ATOM 1890 N N . LEU B 1 77 ? 13.803 -3.359 93.637 1.00 19.55 76 LEU B N 1
ATOM 1891 C CA . LEU B 1 77 ? 13.601 -1.999 94.084 1.00 20.55 76 LEU B CA 1
ATOM 1892 C C . LEU B 1 77 ? 14.778 -1.534 94.908 1.00 20.84 76 LEU B C 1
ATOM 1893 O O . LEU B 1 77 ? 15.415 -2.328 95.599 1.00 22.73 76 LEU B O 1
ATOM 1898 N N . PRO B 1 78 ? 15.075 -0.231 94.870 1.00 18.81 77 PRO B N 1
ATOM 1899 C CA . PRO B 1 78 ? 16.068 0.330 95.759 1.00 19.52 77 PRO B CA 1
ATOM 1900 C C . PRO B 1 78 ? 15.484 0.432 97.184 1.00 18.00 77 PRO B C 1
ATOM 1901 O O . PRO B 1 78 ? 14.278 0.336 97.368 1.00 20.53 77 PRO B O 1
ATOM 1905 N N . PRO B 1 79 ? 16.336 0.586 98.193 1.00 22.08 78 PRO B N 1
ATOM 1906 C CA . PRO B 1 79 ? 15.840 0.587 99.573 1.00 24.22 78 PRO B CA 1
ATOM 1907 C C . PRO B 1 79 ? 14.971 1.767 99.932 1.00 25.55 78 PRO B C 1
ATOM 1908 O O . PRO B 1 79 ? 15.291 2.906 99.573 1.00 24.19 78 PRO B O 1
ATOM 1912 N N . ALA B 1 80 ? 13.870 1.484 100.619 1.00 24.78 79 ALA B N 1
ATOM 1913 C CA . ALA B 1 80 ? 12.892 2.492 100.988 1.00 26.27 79 ALA B CA 1
ATOM 1914 C C . ALA B 1 80 ? 13.477 3.389 102.055 1.00 28.88 79 ALA B C 1
ATOM 1915 O O . ALA B 1 80 ? 14.454 3.021 102.714 1.00 31.52 79 ALA B O 1
ATOM 1917 N N . PRO B 1 81 ? 12.923 4.601 102.200 1.00 28.28 80 PRO B N 1
ATOM 1918 C CA . PRO B 1 81 ? 13.437 5.468 103.264 1.00 27.28 80 PRO B CA 1
ATOM 1919 C C . PRO B 1 81 ? 13.210 4.877 104.659 1.00 26.71 80 PRO B C 1
ATOM 1920 O O . PRO B 1 81 ? 12.115 4.409 104.941 1.00 28.08 80 PRO B O 1
ATOM 1924 N N . PRO B 1 82 ? 14.217 4.968 105.534 1.00 26.72 81 PRO B N 1
ATOM 1925 C CA . PRO B 1 82 ? 14.002 4.499 106.895 1.00 28.11 81 PRO B CA 1
ATOM 1926 C C . PRO B 1 82 ? 13.110 5.448 107.696 1.00 30.11 81 PRO B C 1
ATOM 1927 O O . PRO B 1 82 ? 12.968 6.599 107.368 1.00 27.81 81 PRO B O 1
ATOM 1931 N N . ASP B 1 83 ? 12.505 4.950 108.758 1.00 33.27 82 ASP B N 1
ATOM 1932 C CA . ASP B 1 83 ? 11.757 5.816 109.672 1.00 32.44 82 ASP B CA 1
ATOM 1933 C C . ASP B 1 83 ? 12.701 6.839 110.305 1.00 28.45 82 ASP B C 1
ATOM 1934 O O . ASP B 1 83 ? 13.881 6.555 110.545 1.00 31.30 82 ASP B O 1
ATOM 1939 N N . ARG B 1 84 ? 12.216 8.062 110.468 1.00 24.98 83 ARG B N 1
ATOM 1940 C CA . ARG B 1 84 ? 13.055 9.114 111.033 1.00 23.08 83 ARG B CA 1
ATOM 1941 C C . ARG B 1 84 ? 12.200 9.823 112.073 1.00 22.48 83 ARG B C 1
ATOM 1942 O O . ARG B 1 84 ? 11.099 10.265 111.779 1.00 23.97 83 ARG B O 1
ATOM 1950 N N . PRO B 1 85 ? 12.671 9.857 113.323 1.00 22.54 84 PRO B N 1
ATOM 1951 C CA . PRO B 1 85 ? 11.913 10.501 114.388 1.00 20.53 84 PRO B CA 1
ATOM 1952 C C . PRO B 1 85 ? 11.902 12.010 114.277 1.00 20.22 84 PRO B C 1
ATOM 1953 O O . PRO B 1 85 ? 12.733 12.576 113.590 1.00 19.74 84 PRO B O 1
ATOM 1957 N N . ALA B 1 86 ? 10.976 12.657 114.969 1.00 19.21 85 ALA B N 1
ATOM 1958 C CA . ALA B 1 86 ? 11.014 14.099 115.118 1.00 16.89 85 ALA B CA 1
ATOM 1959 C C . ALA B 1 86 ? 12.193 14.481 116.006 1.00 16.30 85 ALA B C 1
ATOM 1960 O O . ALA B 1 86 ? 12.730 13.630 116.740 1.00 19.46 85 ALA B O 1
ATOM 1962 N N . ALA B 1 87 ? 12.549 15.757 115.957 1.00 16.52 86 ALA B N 1
ATOM 1963 C CA . ALA B 1 87 ? 13.560 16.358 116.817 1.00 17.09 86 ALA B CA 1
ATOM 1964 C C . ALA B 1 87 ? 13.126 17.779 117.119 1.00 18.80 86 ALA B C 1
ATOM 1965 O O . ALA B 1 87 ? 12.361 18.380 116.358 1.00 19.49 86 ALA B O 1
ATOM 1967 N N . ARG B 1 88 ? 13.584 18.314 118.254 1.00 18.76 87 ARG B N 1
ATOM 1968 C CA . ARG B 1 88 ? 13.366 19.689 118.654 1.00 20.88 87 ARG B CA 1
ATOM 1969 C C . ARG B 1 88 ? 14.438 20.524 118.039 1.00 20.88 87 ARG B C 1
ATOM 1970 O O . ARG B 1 88 ? 15.624 20.251 118.216 1.00 19.78 87 ARG B O 1
ATOM 1978 N N . LEU B 1 89 ? 14.017 21.559 117.328 1.00 23.05 88 LEU B N 1
ATOM 1979 C CA . LEU B 1 89 ? 14.910 22.482 116.641 1.00 22.76 88 LEU B CA 1
ATOM 1980 C C . LEU B 1 89 ? 15.980 23.005 117.602 1.00 20.15 88 LEU B C 1
ATOM 1981 O O . LEU B 1 89 ? 17.137 23.087 117.276 1.00 21.44 88 LEU B O 1
ATOM 1986 N N . ASP B 1 90 ? 15.549 23.342 118.823 1.00 21.03 89 ASP B N 1
ATOM 1987 C CA . ASP B 1 90 ? 16.435 23.955 119.798 1.00 24.50 89 ASP B CA 1
ATOM 1988 C C . ASP B 1 90 ? 17.470 23.009 120.367 1.00 20.90 89 ASP B C 1
ATOM 1989 O O . ASP B 1 90 ? 18.439 23.473 120.959 1.00 24.53 89 ASP B O 1
ATOM 1994 N N . ASP B 1 91 ? 17.282 21.703 120.199 1.00 18.16 90 ASP B N 1
ATOM 1995 C CA . ASP B 1 91 ? 18.285 20.705 120.588 1.00 18.64 90 ASP B CA 1
ATOM 1996 C C . ASP B 1 91 ? 19.422 20.557 119.565 1.00 17.89 90 ASP B C 1
ATOM 1997 O O . ASP B 1 91 ? 20.397 19.859 119.833 1.00 19.04 90 ASP B O 1
ATOM 2002 N N . ILE B 1 92 ? 19.299 21.152 118.384 1.00 18.44 91 ILE B N 1
ATOM 2003 C CA . ILE B 1 92 ? 20.340 20.997 117.350 1.00 16.88 91 ILE B CA 1
ATOM 2004 C C . ILE B 1 92 ? 21.461 21.971 117.598 1.00 16.66 91 ILE B C 1
ATOM 2005 O O . ILE B 1 92 ? 21.232 23.168 117.631 1.00 17.45 91 ILE B O 1
ATOM 2010 N N . PRO B 1 93 ? 22.690 21.484 117.784 1.00 17.19 92 PRO B N 1
ATOM 2011 C CA . PRO B 1 93 ? 23.787 22.427 117.947 1.00 19.29 92 PRO B CA 1
ATOM 2012 C C . PRO B 1 93 ? 23.907 23.359 116.753 1.00 19.14 92 PRO B C 1
ATOM 2013 O O . PRO B 1 93 ? 23.644 22.937 115.621 1.00 19.94 92 PRO B O 1
ATOM 2017 N N . VAL B 1 94 ? 24.287 24.606 116.992 1.00 20.14 93 VAL B N 1
ATOM 2018 C CA A VAL B 1 94 ? 24.251 25.660 115.976 0.60 21.68 93 VAL B CA 1
ATOM 2019 C CA B VAL B 1 94 ? 24.189 25.621 115.951 0.40 20.57 93 VAL B CA 1
ATOM 2020 C C . VAL B 1 94 ? 25.044 25.284 114.718 1.00 21.70 93 VAL B C 1
ATOM 2021 O O . VAL B 1 94 ? 24.621 25.537 113.586 1.00 22.68 93 VAL B O 1
ATOM 2028 N N . GLY B 1 95 ? 26.204 24.687 114.918 1.00 19.56 94 GLY B N 1
ATOM 2029 C CA . GLY B 1 95 ? 27.055 24.330 113.795 1.00 19.96 94 GLY B CA 1
ATOM 2030 C C . GLY B 1 95 ? 26.567 23.170 112.960 1.00 19.07 94 GLY B C 1
ATOM 2031 O O . GLY B 1 95 ? 27.114 22.913 111.871 1.00 18.52 94 GLY B O 1
ATOM 2032 N N . ALA B 1 96 ? 25.570 22.452 113.464 1.00 17.06 95 ALA B N 1
ATOM 2033 C CA . ALA B 1 96 ? 24.982 21.303 112.766 1.00 15.91 95 ALA B CA 1
ATOM 2034 C C . ALA B 1 96 ? 23.651 21.656 112.130 1.00 16.80 95 ALA B C 1
ATOM 2035 O O . ALA B 1 96 ? 23.037 20.830 111.476 1.00 16.80 95 ALA B O 1
ATOM 2037 N N . ARG B 1 97 ? 23.165 22.864 112.391 1.00 15.73 96 ARG B N 1
ATOM 2038 C CA . ARG B 1 97 ? 21.834 23.283 111.972 1.00 17.67 96 ARG B CA 1
ATOM 2039 C C . ARG B 1 97 ? 21.790 23.910 110.586 1.00 17.50 96 ARG B C 1
ATOM 2040 O O . ARG B 1 97 ? 22.535 24.858 110.281 1.00 19.40 96 ARG B O 1
ATOM 2048 N N . PHE B 1 98 ? 20.891 23.418 109.746 1.00 15.86 97 PHE B N 1
ATOM 2049 C CA . PHE B 1 98 ? 20.610 24.063 108.480 1.00 15.59 97 PHE B CA 1
ATOM 2050 C C . PHE B 1 98 ? 19.530 25.095 108.720 1.00 15.89 97 PHE B C 1
ATOM 2051 O O . PHE B 1 98 ? 18.480 24.787 109.287 1.00 17.50 97 PHE B O 1
ATOM 2059 N N . ASN B 1 99 ? 19.776 26.313 108.295 1.00 18.31 98 ASN B N 1
ATOM 2060 C CA A ASN B 1 99 ? 18.782 27.351 108.503 0.70 20.88 98 ASN B CA 1
ATOM 2061 C CA B ASN B 1 99 ? 18.838 27.398 108.469 0.30 19.24 98 ASN B CA 1
ATOM 2062 C C . ASN B 1 99 ? 17.797 27.454 107.341 1.00 20.51 98 ASN B C 1
ATOM 2063 O O . ASN B 1 99 ? 17.961 26.811 106.310 1.00 19.12 98 ASN B O 1
ATOM 2072 N N . ASP B 1 100 ? 16.736 28.204 107.550 1.00 17.58 99 ASP B N 1
ATOM 2073 C CA . ASP B 1 100 ? 15.583 28.179 106.653 1.00 16.56 99 ASP B CA 1
ATOM 2074 C C . ASP B 1 100 ? 15.981 28.571 105.218 1.00 18.38 99 ASP B C 1
ATOM 2075 O O . ASP B 1 100 ? 15.621 27.882 104.273 1.00 16.48 99 ASP B O 1
ATOM 2080 N N . PRO B 1 101 ? 16.680 29.681 105.036 1.00 18.27 100 PRO B N 1
ATOM 2081 C CA . PRO B 1 101 ? 17.048 29.965 103.644 1.00 19.34 100 PRO B CA 1
ATOM 2082 C C . PRO B 1 101 ? 17.942 28.941 102.961 1.00 18.44 100 PRO B C 1
ATOM 2083 O O . PRO B 1 101 ? 17.781 28.706 101.755 1.00 17.76 100 PRO B O 1
ATOM 2087 N N . GLU B 1 102 ? 18.821 28.304 103.716 1.00 17.45 101 GLU B N 1
ATOM 2088 C CA . GLU B 1 102 ? 19.670 27.245 103.202 1.00 20.64 101 GLU B CA 1
ATOM 2089 C C . GLU B 1 102 ? 18.820 26.035 102.765 1.00 18.10 101 GLU B C 1
ATOM 2090 O O . GLU B 1 102 ? 19.065 25.409 101.724 1.00 17.35 101 GLU B O 1
ATOM 2096 N N . ILE B 1 103 ? 17.865 25.679 103.595 1.00 15.45 102 ILE B N 1
ATOM 2097 C CA . ILE B 1 103 ? 16.972 24.565 103.315 1.00 14.14 102 ILE B CA 1
ATOM 2098 C C . ILE B 1 103 ? 16.176 24.894 102.061 1.00 15.73 102 ILE B C 1
ATOM 2099 O O . ILE B 1 103 ? 16.031 24.070 101.140 1.00 13.28 102 ILE B O 1
ATOM 2104 N N . SER B 1 104 ? 15.624 26.098 102.023 1.00 14.66 103 SER B N 1
ATOM 2105 C CA . SER B 1 104 ? 14.812 26.511 100.882 1.00 15.82 103 SER B CA 1
ATOM 2106 C C . SER B 1 104 ? 15.622 26.482 99.591 1.00 17.00 103 SER B C 1
ATOM 2107 O O . SER B 1 104 ? 15.123 26.008 98.567 1.00 15.35 103 SER B O 1
ATOM 2110 N N . ALA B 1 105 ? 16.861 26.971 99.639 1.00 17.01 104 ALA B N 1
ATOM 2111 C CA . ALA B 1 105 ? 17.706 26.980 98.433 1.00 15.73 104 ALA B CA 1
ATOM 2112 C C . ALA B 1 105 ? 17.974 25.575 97.940 1.00 15.96 104 ALA B C 1
ATOM 2113 O O . ALA B 1 105 ? 17.949 25.326 96.717 1.00 18.49 104 ALA B O 1
ATOM 2115 N N . THR B 1 106 ? 18.231 24.663 98.859 1.00 14.53 105 THR B N 1
ATOM 2116 C CA . THR B 1 106 ? 18.506 23.278 98.524 1.00 13.61 105 THR B CA 1
ATOM 2117 C C . THR B 1 106 ? 17.327 22.613 97.812 1.00 14.79 105 THR B C 1
ATOM 2118 O O . THR B 1 106 ? 17.440 22.051 96.736 1.00 13.14 105 THR B O 1
ATOM 2122 N N . ILE B 1 107 ? 16.155 22.786 98.394 1.00 14.87 106 ILE B N 1
ATOM 2123 C CA . ILE B 1 107 ? 14.953 22.214 97.832 1.00 14.63 106 ILE B CA 1
ATOM 2124 C C . ILE B 1 107 ? 14.647 22.824 96.479 1.00 14.52 106 ILE B C 1
ATOM 2125 O O . ILE B 1 107 ? 14.303 22.115 95.522 1.00 14.39 106 ILE B O 1
ATOM 2130 N N . SER B 1 108 ? 14.804 24.142 96.390 1.00 14.28 107 SER B N 1
ATOM 2131 C CA . SER B 1 108 ? 14.561 24.838 95.111 1.00 15.08 107 SER B CA 1
ATOM 2132 C C . SER B 1 108 ? 15.476 24.260 94.003 1.00 15.01 107 SER B C 1
ATOM 2133 O O . SER B 1 108 ? 15.056 24.024 92.853 1.00 14.28 107 SER B O 1
ATOM 2149 N N . ASP B 1 110 ? 16.901 21.261 94.010 1.00 13.24 109 ASP B N 1
ATOM 2150 C CA . ASP B 1 110 ? 16.465 19.885 93.794 1.00 12.71 109 ASP B CA 1
ATOM 2151 C C . ASP B 1 110 ? 15.282 19.842 92.818 1.00 14.19 109 ASP B C 1
ATOM 2152 O O . ASP B 1 110 ? 15.241 19.025 91.916 1.00 12.03 109 ASP B O 1
ATOM 2157 N N . VAL B 1 111 ? 14.323 20.757 92.969 1.00 12.96 110 VAL B N 1
ATOM 2158 C CA . VAL B 1 111 ? 13.151 20.811 92.124 1.00 15.02 110 VAL B CA 1
ATOM 2159 C C . VAL B 1 111 ? 13.568 21.168 90.690 1.00 13.18 110 VAL B C 1
ATOM 2160 O O . VAL B 1 111 ? 13.106 20.546 89.749 1.00 13.35 110 VAL B O 1
ATOM 2164 N N . ALA B 1 112 ? 14.438 22.168 90.536 1.00 13.48 111 ALA B N 1
ATOM 2165 C CA . ALA B 1 112 ? 14.921 22.538 89.215 1.00 12.80 111 ALA B CA 1
ATOM 2166 C C . ALA B 1 112 ? 15.604 21.345 88.520 1.00 12.81 111 ALA B C 1
ATOM 2167 O O . ALA B 1 112 ? 15.388 21.108 87.331 1.00 11.95 111 ALA B O 1
ATOM 2169 N N . LYS B 1 113 ? 16.473 20.633 89.246 1.00 13.68 112 LYS B N 1
ATOM 2170 C CA A LYS B 1 113 ? 17.156 19.432 88.742 0.50 12.80 112 LYS B CA 1
ATOM 2171 C CA B LYS B 1 113 ? 17.143 19.470 88.670 0.50 12.88 112 LYS B CA 1
ATOM 2172 C C . LYS B 1 113 ? 16.141 18.369 88.331 1.00 14.75 112 LYS B C 1
ATOM 2173 O O . LYS B 1 113 ? 16.243 17.755 87.266 1.00 13.11 112 LYS B O 1
ATOM 2178 N N . GLY B 1 114 ? 15.143 18.172 89.186 1.00 11.87 113 GLY B N 1
ATOM 2179 C CA . GLY B 1 114 ? 14.095 17.190 88.919 1.00 9.77 113 GLY B CA 1
ATOM 2180 C C . GLY B 1 114 ? 13.249 17.469 87.676 1.00 10.99 113 GLY B C 1
ATOM 2181 O O . GLY B 1 114 ? 12.850 16.558 86.973 1.00 12.87 113 GLY B O 1
ATOM 2182 N N . LEU B 1 115 ? 12.997 18.736 87.372 1.00 10.83 114 LEU B N 1
ATOM 2183 C CA . LEU B 1 115 ? 12.352 19.090 86.131 1.00 11.65 114 LEU B CA 1
ATOM 2184 C C . LEU B 1 115 ? 13.126 18.599 84.939 1.00 9.69 114 LEU B C 1
ATOM 2185 O O . LEU B 1 115 ? 12.577 17.979 84.006 1.00 9.99 114 LEU B O 1
ATOM 2190 N N . VAL B 1 116 ? 14.440 18.854 84.981 1.00 10.47 115 VAL B N 1
ATOM 2191 C CA . VAL B 1 116 ? 15.341 18.431 83.918 1.00 10.17 115 VAL B CA 1
ATOM 2192 C C . VAL B 1 116 ? 15.367 16.921 83.798 1.00 8.80 115 VAL B C 1
ATOM 2193 O O . VAL B 1 116 ? 15.215 16.404 82.692 1.00 10.38 115 VAL B O 1
ATOM 2197 N N . THR B 1 117 ? 15.436 16.199 84.923 1.00 11.32 116 THR B N 1
ATOM 2198 C CA . THR B 1 117 ? 15.439 14.736 84.894 1.00 11.12 116 THR B CA 1
ATOM 2199 C C . THR B 1 117 ? 14.148 14.200 84.242 1.00 10.95 116 THR B C 1
ATOM 2200 O O . THR B 1 117 ? 14.189 13.293 83.418 1.00 11.90 116 THR B O 1
ATOM 2204 N N . CYS B 1 118 ? 13.006 14.760 84.635 1.00 10.67 117 CYS B N 1
ATOM 2205 C CA . CYS B 1 118 ? 11.731 14.340 84.012 1.00 10.03 117 CYS B CA 1
ATOM 2206 C C . CYS B 1 118 ? 11.788 14.496 82.503 1.00 12.02 117 CYS B C 1
ATOM 2207 O O . CYS B 1 118 ? 11.412 13.601 81.757 1.00 11.57 117 CYS B O 1
ATOM 2210 N N . SER B 1 119 ? 12.286 15.629 82.010 1.00 9.27 118 SER B N 1
ATOM 2211 C CA . SER B 1 119 ? 12.339 15.878 80.564 1.00 8.97 118 SER B CA 1
ATOM 2212 C C . SER B 1 119 ? 13.277 14.912 79.875 1.00 11.39 118 SER B C 1
ATOM 2213 O O . SER B 1 119 ? 13.018 14.455 78.762 1.00 11.29 118 SER B O 1
ATOM 2216 N N . GLN B 1 120 ? 14.389 14.624 80.533 1.00 10.82 119 GLN B N 1
ATOM 2217 C CA . GLN B 1 120 ? 15.323 13.647 80.010 1.00 11.05 119 GLN B CA 1
ATOM 2218 C C . GLN B 1 120 ? 14.695 12.272 79.855 1.00 12.27 119 GLN B C 1
ATOM 2219 O O . GLN B 1 120 ? 14.844 11.622 78.807 1.00 12.83 119 GLN B O 1
ATOM 2225 N N . ILE B 1 121 ? 13.928 11.874 80.850 1.00 12.87 120 ILE B N 1
ATOM 2226 C CA . ILE B 1 121 ? 13.276 10.542 80.810 1.00 12.24 120 ILE B CA 1
ATOM 2227 C C . ILE B 1 121 ? 12.202 10.487 79.722 1.00 11.69 120 ILE B C 1
ATOM 2228 O O . ILE B 1 121 ? 12.097 9.514 78.986 1.00 14.74 120 ILE B O 1
ATOM 2233 N N . ILE B 1 122 ? 11.419 11.538 79.608 1.00 11.83 121 ILE B N 1
ATOM 2234 C CA . ILE B 1 122 ? 10.413 11.650 78.559 1.00 11.86 121 ILE B CA 1
ATOM 2235 C C . ILE B 1 122 ? 11.053 11.463 77.206 1.00 14.07 121 ILE B C 1
ATOM 2236 O O . ILE B 1 122 ? 10.612 10.647 76.376 1.00 15.03 121 ILE B O 1
ATOM 2241 N N . GLY B 1 123 ? 12.133 12.203 76.973 1.00 12.96 122 GLY B N 1
ATOM 2242 C CA . GLY B 1 123 ? 12.760 12.208 75.660 1.00 15.13 122 GLY B CA 1
ATOM 2243 C C . GLY B 1 123 ? 13.411 10.897 75.273 1.00 16.54 122 GLY B C 1
ATOM 2244 O O . GLY B 1 123 ? 13.483 10.598 74.094 1.00 19.35 122 GLY B O 1
ATOM 2245 N N . GLN B 1 124 ? 13.824 10.080 76.228 1.00 15.04 123 GLN B N 1
ATOM 2246 C CA A GLN B 1 124 ? 14.440 8.777 75.921 0.70 19.24 123 GLN B CA 1
ATOM 2247 C CA B GLN B 1 124 ? 14.438 8.771 75.937 0.30 15.07 123 GLN B CA 1
ATOM 2248 C C . GLN B 1 124 ? 13.449 7.610 76.009 1.00 15.55 123 GLN B C 1
ATOM 2249 O O . GLN B 1 124 ? 13.801 6.492 75.689 1.00 19.09 123 GLN B O 1
ATOM 2260 N N . SER B 1 125 ? 12.199 7.885 76.397 1.00 14.91 124 SER B N 1
ATOM 2261 C CA A SER B 1 125 ? 11.207 6.827 76.550 0.70 16.03 124 SER B CA 1
ATOM 2262 C CA B SER B 1 125 ? 11.183 6.846 76.547 0.30 16.72 124 SER B CA 1
ATOM 2263 C C . SER B 1 125 ? 10.694 6.343 75.184 1.00 17.18 124 SER B C 1
ATOM 2264 O O . SER B 1 125 ? 10.494 7.126 74.263 1.00 18.79 124 SER B O 1
ATOM 2269 N N . ILE B 1 126 ? 10.522 5.027 75.063 1.00 15.87 125 ILE B N 1
ATOM 2270 C CA . ILE B 1 126 ? 9.871 4.434 73.908 1.00 16.75 125 ILE B CA 1
ATOM 2271 C C . ILE B 1 126 ? 8.499 3.914 74.325 1.00 16.71 125 ILE B C 1
ATOM 2272 O O . ILE B 1 126 ? 7.533 4.018 73.554 1.00 18.27 125 ILE B O 1
ATOM 2277 N N . ARG B 1 127 ? 8.391 3.394 75.544 1.00 17.00 126 ARG B N 1
ATOM 2278 C CA . ARG B 1 127 ? 7.105 2.966 76.086 1.00 18.86 126 ARG B CA 1
ATOM 2279 C C . ARG B 1 127 ? 6.297 4.179 76.464 1.00 18.39 126 ARG B C 1
ATOM 2280 O O . ARG B 1 127 ? 6.731 5.009 77.246 1.00 18.13 126 ARG B O 1
ATOM 2288 N N . GLU B 1 128 ? 5.098 4.286 75.877 1.00 19.41 127 GLU B N 1
ATOM 2289 C CA . GLU B 1 128 ? 4.273 5.454 76.018 1.00 20.12 127 GLU B CA 1
ATOM 2290 C C . GLU B 1 128 ? 3.856 5.694 77.464 1.00 18.85 127 GLU B C 1
ATOM 2291 O O . GLU B 1 128 ? 3.625 6.834 77.872 1.00 18.33 127 GLU B O 1
ATOM 2297 N N . ASP B 1 129 ? 3.721 4.621 78.238 1.00 18.08 128 ASP B N 1
ATOM 2298 C CA . ASP B 1 129 ? 3.270 4.742 79.624 1.00 18.07 128 ASP B CA 1
ATOM 2299 C C . ASP B 1 129 ? 4.333 5.425 80.480 1.00 17.51 128 ASP B C 1
ATOM 2300 O O . ASP B 1 129 ? 4.029 6.184 81.388 1.00 15.50 128 ASP B O 1
ATOM 2305 N N . VAL B 1 130 ? 5.588 5.177 80.165 1.00 16.84 129 VAL B N 1
ATOM 2306 C CA . VAL B 1 130 ? 6.703 5.841 80.853 1.00 16.11 129 VAL B CA 1
ATOM 2307 C C . VAL B 1 130 ? 6.751 7.325 80.509 1.00 16.07 129 VAL B C 1
ATOM 2308 O O . VAL B 1 130 ? 6.852 8.146 81.394 1.00 14.93 129 VAL B O 1
ATOM 2312 N N . ALA B 1 131 ? 6.609 7.653 79.230 1.00 17.27 130 ALA B N 1
ATOM 2313 C CA . ALA B 1 131 ? 6.572 9.056 78.805 1.00 15.00 130 ALA B CA 1
ATOM 2314 C C . ALA B 1 131 ? 5.407 9.767 79.478 1.00 15.77 130 ALA B C 1
ATOM 2315 O O . ALA B 1 131 ? 5.554 10.885 79.974 1.00 15.95 130 ALA B O 1
ATOM 2317 N N . LEU B 1 132 ? 4.237 9.129 79.513 1.00 17.74 131 LEU B N 1
ATOM 2318 C CA . LEU B 1 132 ? 3.065 9.743 80.141 1.00 16.07 131 LEU B CA 1
ATOM 2319 C C . LEU B 1 132 ? 3.313 10.041 81.623 1.00 14.76 131 LEU B C 1
ATOM 2320 O O . LEU B 1 132 ? 3.004 11.123 82.133 1.00 15.60 131 LEU B O 1
ATOM 2333 N N . PHE B 1 134 ? 6.032 10.500 83.331 1.00 12.27 133 PHE B N 1
ATOM 2334 C CA . PHE B 1 134 ? 6.995 11.559 83.602 1.00 13.33 133 PHE B CA 1
ATOM 2335 C C . PHE B 1 134 ? 6.530 12.901 83.105 1.00 15.25 133 PHE B C 1
ATOM 2336 O O . PHE B 1 134 ? 6.920 13.898 83.685 1.00 13.65 133 PHE B O 1
ATOM 2344 N N . SER B 1 135 ? 5.681 12.930 82.077 1.00 15.27 134 SER B N 1
ATOM 2345 C CA A SER B 1 135 ? 5.035 14.190 81.696 0.60 15.52 134 SER B CA 1
ATOM 2346 C CA B SER B 1 135 ? 5.006 14.165 81.680 0.40 14.62 134 SER B CA 1
ATOM 2347 C C . SER B 1 135 ? 4.126 14.679 82.808 1.00 15.47 134 SER B C 1
ATOM 2348 O O . SER B 1 135 ? 4.101 15.860 83.111 1.00 15.81 134 SER B O 1
ATOM 2353 N N . GLN B 1 136 ? 3.404 13.777 83.469 1.00 15.46 135 GLN B N 1
ATOM 2354 C CA . GLN B 1 136 ? 2.579 14.180 84.610 1.00 17.29 135 GLN B CA 1
ATOM 2355 C C . GLN B 1 136 ? 3.430 14.627 85.806 1.00 14.93 135 GLN B C 1
ATOM 2356 O O . GLN B 1 136 ? 3.154 15.644 86.470 1.00 16.86 135 GLN B O 1
ATOM 2362 N N . PHE B 1 137 ? 4.510 13.882 86.113 1.00 15.44 136 PHE B N 1
ATOM 2363 C CA . PHE B 1 137 ? 5.411 14.310 87.176 1.00 14.03 136 PHE B CA 1
ATOM 2364 C C . PHE B 1 137 ? 5.988 15.712 86.907 1.00 13.10 136 PHE B C 1
ATOM 2365 O O . PHE B 1 137 ? 6.119 16.513 87.812 1.00 15.22 136 PHE B O 1
ATOM 2373 N N . HIS B 1 138 ? 6.357 15.955 85.644 1.00 13.28 137 HIS B N 1
ATOM 2374 C CA . HIS B 1 138 ? 6.946 17.238 85.252 1.00 11.97 137 HIS B CA 1
ATOM 2375 C C . HIS B 1 138 ? 5.992 18.380 85.565 1.00 13.00 137 HIS B C 1
ATOM 2376 O O . HIS B 1 138 ? 6.380 19.412 86.166 1.00 13.67 137 HIS B O 1
ATOM 2396 N N . ALA B 1 140 ? 3.568 18.497 87.705 1.00 17.16 139 ALA B N 1
ATOM 2397 C CA . ALA B 1 140 ? 3.503 18.659 89.149 1.00 19.00 139 ALA B CA 1
ATOM 2398 C C . ALA B 1 140 ? 4.710 19.432 89.694 1.00 18.65 139 ALA B C 1
ATOM 2399 O O . ALA B 1 140 ? 4.571 20.284 90.576 1.00 18.53 139 ALA B O 1
ATOM 2401 N N . LYS B 1 141 ? 5.903 19.128 89.185 1.00 16.96 140 LYS B N 1
ATOM 2402 C CA . LYS B 1 141 ? 7.113 19.820 89.627 1.00 16.26 140 LYS B CA 1
ATOM 2403 C C . LYS B 1 141 ? 7.161 21.273 89.182 1.00 14.56 140 LYS B C 1
ATOM 2404 O O . LYS B 1 141 ? 7.692 22.145 89.878 1.00 15.81 140 LYS B O 1
ATOM 2410 N N . VAL B 1 142 ? 6.622 21.570 88.003 1.00 14.88 141 VAL B N 1
ATOM 2411 C CA . VAL B 1 142 ? 6.464 22.949 87.593 1.00 13.71 141 VAL B CA 1
ATOM 2412 C C . VAL B 1 142 ? 5.628 23.737 88.619 1.00 14.21 141 VAL B C 1
ATOM 2413 O O . VAL B 1 142 ? 6.025 24.820 89.068 1.00 15.80 141 VAL B O 1
ATOM 2417 N N . GLN B 1 143 ? 4.492 23.185 89.009 1.00 14.65 142 GLN B N 1
ATOM 2418 C CA . GLN B 1 143 ? 3.627 23.867 89.989 1.00 14.23 142 GLN B CA 1
ATOM 2419 C C . GLN B 1 143 ? 4.326 24.032 91.343 1.00 14.74 142 GLN B C 1
ATOM 2420 O O . GLN B 1 143 ? 4.312 25.086 91.948 1.00 16.12 142 GLN B O 1
ATOM 2426 N N . PHE B 1 144 ? 4.996 22.965 91.786 1.00 14.07 143 PHE B N 1
ATOM 2427 C CA . PHE B 1 144 ? 5.693 23.013 93.061 1.00 14.25 143 PHE B CA 1
ATOM 2428 C C . PHE B 1 144 ? 6.841 24.002 93.069 1.00 15.19 143 PHE B C 1
ATOM 2429 O O . PHE B 1 144 ? 7.031 24.744 94.028 1.00 15.78 143 PHE B O 1
ATOM 2437 N N . GLY B 1 145 ? 7.627 24.038 91.992 1.00 15.32 144 GLY B N 1
ATOM 2438 C CA . GLY B 1 145 ? 8.738 24.972 91.901 1.00 13.71 144 GLY B CA 1
ATOM 2439 C C . GLY B 1 145 ? 8.220 26.375 91.935 1.00 14.62 144 GLY B C 1
ATOM 2440 O O . GLY B 1 145 ? 8.868 27.266 92.438 1.00 17.13 144 GLY B O 1
ATOM 2441 N N . GLY B 1 146 ? 7.041 26.556 91.371 1.00 16.58 145 GLY B N 1
ATOM 2442 C CA . GLY B 1 146 ? 6.398 27.879 91.378 1.00 17.52 145 GLY B CA 1
ATOM 2443 C C . GLY B 1 146 ? 6.039 28.343 92.793 1.00 18.18 145 GLY B C 1
ATOM 2444 O O . GLY B 1 146 ? 6.293 29.512 93.150 1.00 18.27 145 GLY B O 1
ATOM 2445 N N . LYS B 1 147 ? 5.565 27.414 93.614 1.00 17.39 146 LYS B N 1
ATOM 2446 C CA . LYS B 1 147 ? 5.312 27.676 95.031 1.00 17.45 146 LYS B CA 1
ATOM 2447 C C . LYS B 1 147 ? 6.584 27.973 95.800 1.00 17.04 146 LYS B C 1
ATOM 2448 O O . LYS B 1 147 ? 6.626 28.887 96.633 1.00 18.15 146 LYS B O 1
ATOM 2462 N N . LEU B 1 149 ? 9.284 29.310 94.554 1.00 16.45 148 LEU B N 1
ATOM 2463 C CA . LEU B 1 149 ? 9.746 30.643 94.153 1.00 17.66 148 LEU B CA 1
ATOM 2464 C C . LEU B 1 149 ? 8.957 31.731 94.891 1.00 17.63 148 LEU B C 1
ATOM 2465 O O . LEU B 1 149 ? 9.537 32.676 95.386 1.00 18.33 148 LEU B O 1
ATOM 2470 N N . LYS B 1 150 ? 7.656 31.569 94.962 1.00 19.51 149 LYS B N 1
ATOM 2471 C CA A LYS B 1 150 ? 6.804 32.523 95.660 0.70 19.48 149 LYS B CA 1
ATOM 2472 C CA B LYS B 1 150 ? 6.792 32.512 95.672 0.30 19.00 149 LYS B CA 1
ATOM 2473 C C . LYS B 1 150 ? 7.208 32.627 97.155 1.00 19.57 149 LYS B C 1
ATOM 2474 O O . LYS B 1 150 ? 7.324 33.719 97.688 1.00 20.21 149 LYS B O 1
ATOM 2479 N N . LEU B 1 151 ? 7.469 31.484 97.803 1.00 18.82 150 LEU B N 1
ATOM 2480 C CA . LEU B 1 151 ? 7.963 31.463 99.197 1.00 18.30 150 LEU B CA 1
ATOM 2481 C C . LEU B 1 151 ? 9.242 32.225 99.316 1.00 17.86 150 LEU B C 1
ATOM 2482 O O . LEU B 1 151 ? 9.420 33.093 100.182 1.00 18.38 150 LEU B O 1
ATOM 2487 N N . ASN B 1 152 ? 10.204 31.915 98.452 1.00 16.30 151 ASN B N 1
ATOM 2488 C CA . ASN B 1 152 ? 11.487 32.569 98.538 1.00 16.63 151 ASN B CA 1
ATOM 2489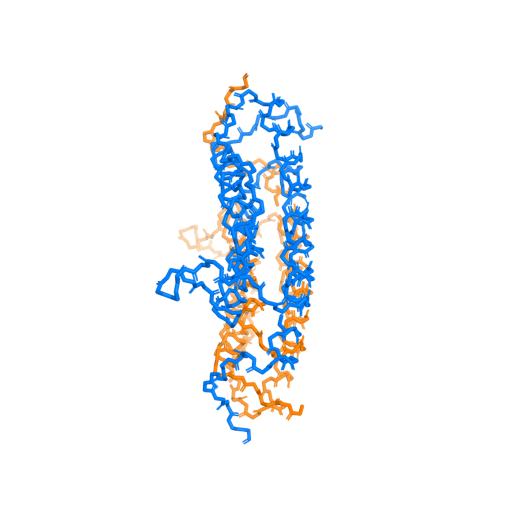 C C . ASN B 1 152 ? 11.380 34.098 98.367 1.00 16.00 151 ASN B C 1
ATOM 2490 O O . ASN B 1 152 ? 12.098 34.863 99.014 1.00 19.61 151 ASN B O 1
ATOM 2495 N N . LYS B 1 153 ? 10.492 34.530 97.491 1.00 18.28 152 LYS B N 1
ATOM 2496 C CA . LYS B 1 153 ? 10.257 35.972 97.288 1.00 19.05 152 LYS B CA 1
ATOM 2497 C C . LYS B 1 153 ? 9.564 36.572 98.505 1.00 20.29 152 LYS B C 1
ATOM 2498 O O . LYS B 1 153 ? 10.030 37.577 98.996 1.00 23.41 152 LYS B O 1
ATOM 2504 N N . ASN B 1 154 ? 8.485 35.941 98.967 1.00 21.34 153 ASN B N 1
ATOM 2505 C CA A ASN B 1 154 ? 7.731 36.425 100.138 0.70 21.68 153 ASN B CA 1
ATOM 2506 C CA B ASN B 1 154 ? 7.726 36.402 100.153 0.30 20.77 153 ASN B CA 1
ATOM 2507 C C . ASN B 1 154 ? 8.584 36.520 101.403 1.00 22.78 153 ASN B C 1
ATOM 2508 O O . ASN B 1 154 ? 8.419 37.449 102.203 1.00 24.63 153 ASN B O 1
ATOM 2517 N N . LYS B 1 155 ? 9.508 35.584 101.595 1.00 20.13 154 LYS B N 1
ATOM 2518 C CA . LYS B 1 155 ? 10.327 35.560 102.798 1.00 19.26 154 LYS B CA 1
ATOM 2519 C C . LYS B 1 155 ? 11.566 36.409 102.721 1.00 20.78 154 LYS B C 1
ATOM 2520 O O . LYS B 1 155 ? 12.312 36.531 103.700 1.00 24.62 154 LYS B O 1
ATOM 2526 N N . GLY B 1 156 ? 11.838 36.965 101.549 1.00 20.51 155 GLY B N 1
ATOM 2527 C CA . GLY B 1 156 ? 13.060 37.719 101.322 1.00 22.13 155 GLY B CA 1
ATOM 2528 C C . GLY B 1 156 ? 14.299 36.854 101.274 1.00 21.49 155 GLY B C 1
ATOM 2529 O O . GLY B 1 156 ? 15.373 37.330 101.580 1.00 26.03 155 GLY B O 1
ATOM 2530 N N . TRP B 1 157 ? 14.177 35.584 100.888 1.00 20.68 156 TRP B N 1
ATOM 2531 C CA . TRP B 1 157 ? 15.334 34.697 100.849 1.00 20.74 156 TRP B CA 1
ATOM 2532 C C . TRP B 1 157 ? 16.052 34.675 99.500 1.00 22.59 156 TRP B C 1
ATOM 2533 O O . TRP B 1 157 ? 17.152 34.197 99.412 1.00 25.57 156 TRP B O 1
ATOM 2544 N N . LEU B 1 158 ? 15.416 35.147 98.450 1.00 22.52 157 LEU B N 1
ATOM 2545 C CA . LEU B 1 158 ? 16.004 35.088 97.121 1.00 23.35 157 LEU B CA 1
ATOM 2546 C C . LEU B 1 158 ? 17.182 36.054 97.020 1.00 24.33 157 LEU B C 1
ATOM 2547 O O . LEU B 1 158 ? 17.055 37.198 97.383 1.00 29.05 157 LEU B O 1
ATOM 2552 N N . ILE B 1 159 ? 18.321 35.602 96.520 1.00 25.32 158 ILE B N 1
ATOM 2553 C CA . ILE B 1 159 ? 19.457 36.479 96.246 1.00 25.58 158 ILE B CA 1
ATOM 2554 C C . ILE B 1 159 ? 19.361 36.923 94.803 1.00 26.28 158 ILE B C 1
ATOM 2555 O O . ILE B 1 159 ? 19.416 36.118 93.915 1.00 22.92 158 ILE B O 1
ATOM 2560 N N . PRO B 1 160 ? 19.239 38.213 94.560 1.00 30.06 159 PRO B N 1
ATOM 2561 C CA . PRO B 1 160 ? 19.058 38.603 93.154 1.00 30.48 159 PRO B CA 1
ATOM 2562 C C . PRO B 1 160 ? 20.338 38.404 92.317 1.00 25.45 159 PRO B C 1
ATOM 2563 O O . PRO B 1 160 ? 21.432 38.776 92.750 1.00 23.22 159 PRO B O 1
ATOM 2567 N N . PRO B 1 161 ? 20.212 37.773 91.170 1.00 23.61 160 PRO B N 1
ATOM 2568 C CA . PRO B 1 161 ? 21.325 37.660 90.257 1.00 23.61 160 PRO B CA 1
ATOM 2569 C C . PRO B 1 161 ? 21.512 38.934 89.469 1.00 20.56 160 PRO B C 1
ATOM 2570 O O . PRO B 1 161 ? 20.720 39.843 89.602 1.00 21.03 160 PRO B O 1
ATOM 2574 N N . PRO B 1 162 ? 22.583 39.017 88.687 1.00 18.12 161 PRO B N 1
ATOM 2575 C CA . PRO B 1 162 ? 22.749 40.194 87.827 1.00 16.52 161 PRO B CA 1
ATOM 2576 C C . PRO B 1 162 ? 21.531 40.435 86.951 1.00 17.54 161 PRO B C 1
ATOM 2577 O O . PRO B 1 162 ? 20.970 39.507 86.373 1.00 16.89 161 PRO B O 1
ATOM 2581 N N . LEU B 1 163 ? 21.075 41.684 86.947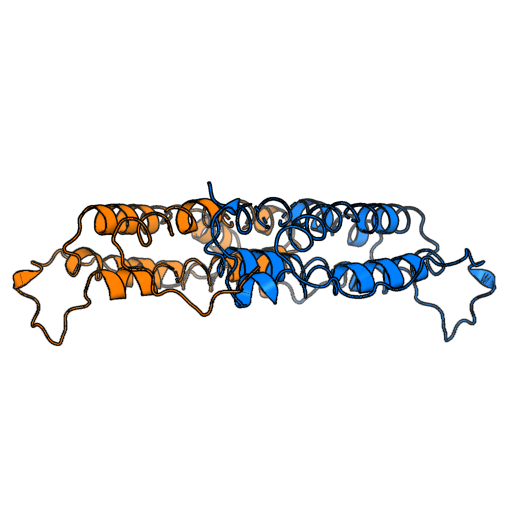 1.00 19.05 162 LEU B N 1
ATOM 2582 C CA . LEU B 1 163 ? 19.832 42.065 86.278 1.00 18.69 162 LEU B CA 1
ATOM 2583 C C . LEU B 1 163 ? 20.105 42.822 84.993 1.00 17.90 162 LEU B C 1
ATOM 2584 O O . LEU B 1 163 ? 20.993 43.658 84.919 1.00 19.68 162 LEU B O 1
ATOM 2589 N N . HIS B 1 164 ? 19.311 42.542 83.989 1.00 17.92 163 HIS B N 1
ATOM 2590 C CA . HIS B 1 164 ? 19.394 43.272 82.751 1.00 19.29 163 HIS B CA 1
ATOM 2591 C C . HIS B 1 164 ? 18.806 44.667 82.965 1.00 22.73 163 HIS B C 1
ATOM 2592 O O . HIS B 1 164 ? 17.842 44.811 83.690 1.00 26.08 163 HIS B O 1
ATOM 2599 N N . SER B 1 165 ? 19.346 45.674 82.318 1.00 27.90 164 SER B N 1
ATOM 2600 C CA A SER B 1 165 ? 18.609 46.940 82.263 0.70 32.57 164 SER B CA 1
ATOM 2601 C CA B SER B 1 165 ? 18.683 46.986 82.271 0.30 31.16 164 SER B CA 1
ATOM 2602 C C . SER B 1 165 ? 17.998 47.223 80.912 1.00 33.50 164 SER B C 1
ATOM 2603 O O . SER B 1 165 ? 18.691 47.289 79.893 1.00 37.33 164 SER B O 1
ATOM 2608 N N . ASP B 1 166 ? 16.678 47.397 80.904 1.00 36.59 165 ASP B N 1
ATOM 2609 C CA . ASP B 1 166 ? 15.948 47.575 79.668 1.00 40.55 165 ASP B CA 1
ATOM 2610 C C . ASP B 1 166 ? 16.428 48.878 79.036 1.00 44.01 165 ASP B C 1
ATOM 2611 O O . ASP B 1 166 ? 15.984 49.243 77.947 1.00 47.29 165 ASP B O 1
#

Foldseek 3Di:
DLLVDAWDPLLLVLLQVVLVVLLVLLAVLLVVLQQEDDPLLNVLSVVSNVLVVSNVVSVVSCVSRVHDHDDHDDHDDHDHNVVQPPVRGDYDLRSVVVVCCLVVLLVSLVVQLVVDDRVVSNCSVVSVVSVVSNVSCVVCVVVVSDDDDDDDDD/DDAWDPLLLVLLLVVLVVLQVLLQVLLVVLLQEDDVLLNVLSVVSNVLCVVNVVSVVVQVVRPHDHDDHHDDDDHHHNVPDDPVRGDYSLNSVVVVCCLVVLLVSLVVQLVPGPPVVSVCSVVVVCSVVSNVSVVVCVVVVSDDDDDDDDD

Organism: Halalkalibacterium halodurans (strain ATCC BAA-125 / DSM 18197 / FERM 7344 / JCM 9153 / C-125) (NCBI:txid272558)

Radius of gyration: 22.79 Å; Cα contacts (8 Å, |Δi|>4): 358; chains: 2; bounding box: 24×57×79 Å